Protein AF-A0A0K0XUS0-F1 (afdb_monomer_lite)

Organism: NCBI:txid1579979

Radius of gyration: 21.87 Å; chains: 1; bounding box: 50×80×48 Å

pLDDT: mean 79.92, std 19.92, range [35.25, 98.38]

Structure (mmCIF, N/CA/C/O backbone):
data_AF-A0A0K0XUS0-F1
#
_entry.id   AF-A0A0K0XUS0-F1
#
loop_
_atom_site.group_PDB
_atom_site.id
_atom_site.type_symbol
_atom_site.label_atom_id
_atom_site.label_alt_id
_atom_site.label_comp_id
_atom_site.label_asym_id
_atom_site.label_entity_id
_atom_site.label_seq_id
_atom_site.pdbx_PDB_ins_code
_atom_site.Cartn_x
_atom_site.Cartn_y
_atom_site.Cartn_z
_atom_site.occupancy
_atom_site.B_iso_or_equiv
_atom_site.auth_seq_id
_atom_site.auth_comp_id
_atom_site.auth_asym_id
_atom_site.auth_atom_id
_atom_site.pdbx_PDB_model_num
ATOM 1 N N . MET A 1 1 ? 12.879 -15.204 -17.710 1.00 68.12 1 MET A N 1
ATOM 2 C CA . MET A 1 1 ? 11.623 -14.715 -17.106 1.00 68.12 1 MET A CA 1
ATOM 3 C C . MET A 1 1 ? 11.915 -14.423 -15.647 1.00 68.12 1 MET A C 1
ATOM 5 O O . MET A 1 1 ? 12.607 -15.229 -15.038 1.00 68.12 1 MET A O 1
ATOM 9 N N . THR A 1 2 ? 11.494 -13.272 -15.123 1.00 83.31 2 THR A N 1
ATOM 10 C CA . THR A 1 2 ? 11.662 -12.951 -13.697 1.00 83.31 2 THR A CA 1
ATOM 11 C C . THR A 1 2 ? 10.702 -13.810 -12.884 1.00 83.31 2 THR A C 1
ATOM 13 O O . THR A 1 2 ? 9.515 -13.844 -13.195 1.00 83.31 2 THR A O 1
ATOM 16 N N . GLN A 1 3 ? 11.213 -14.516 -11.880 1.00 87.69 3 GLN A N 1
ATOM 17 C CA . GLN A 1 3 ? 10.386 -15.242 -10.922 1.00 87.69 3 GLN A CA 1
ATOM 18 C C . GLN A 1 3 ? 9.981 -14.274 -9.807 1.00 87.69 3 GLN A C 1
ATOM 20 O O . GLN A 1 3 ? 10.852 -13.646 -9.210 1.00 87.69 3 GLN A O 1
ATOM 25 N N . LEU A 1 4 ? 8.676 -14.124 -9.581 1.00 91.06 4 LEU A N 1
ATOM 26 C CA . LEU A 1 4 ? 8.118 -13.270 -8.532 1.00 91.06 4 LEU A CA 1
ATOM 27 C C . LEU A 1 4 ? 7.750 -14.119 -7.320 1.00 91.06 4 LEU A C 1
ATOM 29 O O . LEU A 1 4 ? 7.314 -15.265 -7.481 1.00 91.06 4 LEU A O 1
ATOM 33 N N . HIS A 1 5 ? 7.918 -13.556 -6.125 1.00 87.75 5 HIS A N 1
ATOM 34 C CA . HIS A 1 5 ? 7.608 -14.242 -4.881 1.00 87.75 5 HIS A CA 1
ATOM 35 C C . HIS A 1 5 ? 6.577 -13.472 -4.040 1.00 87.75 5 HIS A C 1
ATOM 37 O O . HIS A 1 5 ? 6.671 -12.251 -3.911 1.00 87.75 5 HIS A O 1
ATOM 43 N N . PRO A 1 6 ? 5.603 -14.177 -3.429 1.00 88.81 6 PRO A N 1
ATOM 44 C CA . PRO A 1 6 ? 5.259 -15.594 -3.632 1.00 88.81 6 PRO A CA 1
ATOM 45 C C . PRO A 1 6 ? 4.675 -15.854 -5.036 1.00 88.81 6 PRO A C 1
ATOM 47 O O . PRO A 1 6 ? 4.439 -14.914 -5.797 1.00 88.81 6 PRO A O 1
ATOM 50 N N . SER A 1 7 ? 4.467 -17.122 -5.413 1.00 91.12 7 SER A N 1
ATOM 51 C CA . SER A 1 7 ? 3.804 -17.443 -6.685 1.00 91.12 7 SER A CA 1
ATOM 52 C C . SER A 1 7 ? 2.347 -16.986 -6.669 1.00 91.12 7 SER A C 1
ATOM 54 O O . SER A 1 7 ? 1.715 -16.959 -5.615 1.00 91.12 7 SER A O 1
ATOM 56 N N . LEU A 1 8 ? 1.799 -16.683 -7.848 1.00 88.50 8 LEU A N 1
ATOM 57 C CA . LEU A 1 8 ? 0.416 -16.226 -7.972 1.00 88.50 8 LEU A CA 1
ATOM 58 C C . LEU A 1 8 ? -0.588 -17.205 -7.345 1.00 88.50 8 LEU A C 1
ATOM 60 O O . LEU A 1 8 ? -1.455 -16.768 -6.605 1.00 88.50 8 LEU A O 1
ATOM 64 N N . SER A 1 9 ? -0.403 -18.513 -7.543 1.00 87.00 9 SER A N 1
ATOM 65 C CA . SER A 1 9 ? -1.265 -19.551 -6.959 1.00 87.00 9 SER A CA 1
ATOM 66 C C . SER A 1 9 ? -1.346 -19.480 -5.429 1.00 87.00 9 SER A C 1
ATOM 68 O O . SER A 1 9 ? -2.413 -19.626 -4.854 1.00 87.00 9 SER A O 1
ATOM 70 N N . VAL A 1 10 ? -0.225 -19.189 -4.757 1.00 86.75 10 VAL A N 1
ATOM 71 C CA . VAL A 1 10 ? -0.193 -19.042 -3.292 1.00 86.75 10 VAL A CA 1
ATOM 72 C C . VAL A 1 10 ? -0.979 -17.803 -2.857 1.00 86.75 10 VAL A C 1
ATOM 74 O O . VAL A 1 10 ? -1.605 -17.807 -1.801 1.00 86.75 10 VAL A O 1
ATOM 77 N N . ILE A 1 11 ? -0.955 -16.739 -3.666 1.00 85.31 11 ILE A N 1
ATOM 78 C CA . ILE A 1 11 ? -1.730 -15.519 -3.411 1.00 85.31 11 ILE A CA 1
ATOM 79 C C . ILE A 1 11 ? -3.226 -15.774 -3.646 1.00 85.31 11 ILE A C 1
ATOM 81 O O . ILE A 1 11 ? -4.045 -15.336 -2.843 1.00 85.31 11 ILE A O 1
ATOM 85 N N . GLU A 1 12 ? -3.580 -16.492 -4.714 1.00 85.94 12 GLU A N 1
ATOM 86 C CA . GLU A 1 12 ? -4.958 -16.897 -5.026 1.00 85.94 12 GLU A CA 1
ATOM 87 C C . GLU A 1 12 ? -5.569 -17.702 -3.876 1.00 85.94 12 GLU A C 1
ATOM 89 O O . GLU A 1 12 ? -6.613 -17.315 -3.349 1.00 85.94 12 GLU A O 1
ATOM 94 N N . ASP A 1 13 ? -4.869 -18.741 -3.412 1.00 83.75 13 ASP A N 1
ATOM 95 C CA . ASP A 1 13 ? -5.299 -19.577 -2.286 1.00 83.75 13 ASP A CA 1
ATOM 96 C C . ASP A 1 13 ? -5.524 -18.751 -1.010 1.00 83.75 13 ASP A C 1
ATOM 98 O O . ASP A 1 13 ? -6.479 -18.972 -0.263 1.00 83.75 13 ASP A O 1
ATOM 102 N N . ALA A 1 14 ? -4.661 -17.762 -0.764 1.00 80.75 14 ALA A N 1
ATOM 103 C CA . ALA A 1 14 ? -4.763 -16.889 0.397 1.00 80.75 14 ALA A CA 1
ATOM 104 C C . ALA A 1 14 ? -5.971 -15.934 0.345 1.00 80.75 14 ALA A C 1
ATOM 106 O O . ALA A 1 14 ? -6.501 -15.554 1.395 1.00 80.75 14 ALA A O 1
ATOM 107 N N . TYR A 1 15 ? -6.405 -15.540 -0.856 1.00 82.69 15 TYR A N 1
ATOM 108 C CA . TYR A 1 15 ? -7.543 -14.642 -1.070 1.00 82.69 15 TYR A CA 1
ATOM 109 C C . TYR A 1 15 ? -8.865 -15.365 -1.345 1.00 82.69 15 TYR A C 1
ATOM 111 O O . TYR A 1 15 ? -9.909 -14.716 -1.304 1.00 82.69 15 TYR A O 1
ATOM 119 N N . ALA A 1 16 ? -8.860 -16.685 -1.546 1.00 80.69 16 ALA A N 1
ATOM 120 C CA . ALA A 1 16 ? -10.058 -17.473 -1.848 1.00 80.69 16 ALA A CA 1
ATOM 121 C C . ALA A 1 16 ? -11.220 -17.215 -0.867 1.00 80.69 16 ALA A C 1
ATOM 123 O O . ALA A 1 16 ? -12.355 -17.000 -1.289 1.00 80.69 16 ALA A O 1
ATOM 124 N N . ASN A 1 17 ? -10.924 -17.125 0.436 1.00 72.12 17 ASN A N 1
ATOM 125 C CA . ASN A 1 17 ? -11.933 -16.867 1.472 1.00 72.12 17 ASN A CA 1
ATOM 126 C C . ASN A 1 17 ? -12.595 -15.484 1.351 1.00 72.12 17 ASN A C 1
ATOM 128 O O . ASN A 1 17 ? -13.750 -15.329 1.736 1.00 72.12 17 ASN A O 1
ATOM 132 N N . TRP A 1 18 ? -11.882 -14.486 0.825 1.00 71.06 18 TRP A N 1
ATOM 133 C CA . TRP A 1 18 ? -12.450 -13.163 0.565 1.00 71.06 18 TRP A CA 1
ATOM 134 C C . TRP A 1 18 ? -13.270 -13.135 -0.715 1.00 71.06 18 TRP A C 1
ATOM 136 O O . TRP A 1 18 ? -14.314 -12.498 -0.754 1.00 71.06 18 TRP A O 1
ATOM 146 N N . LEU A 1 19 ? -12.808 -13.831 -1.753 1.00 74.50 19 LEU A N 1
ATOM 147 C CA . LEU A 1 19 ? -13.447 -13.841 -3.069 1.00 74.50 19 LEU A CA 1
ATOM 148 C C . LEU A 1 19 ? -14.664 -14.777 -3.142 1.00 74.50 19 LEU A C 1
ATOM 150 O O . LEU A 1 19 ? -15.334 -14.825 -4.170 1.00 74.50 19 LEU A O 1
ATOM 154 N N . GLY A 1 20 ? -14.979 -15.490 -2.055 1.00 61.81 20 GLY A N 1
ATOM 155 C CA . GLY A 1 20 ? -16.164 -16.339 -1.961 1.00 61.81 20 GLY A CA 1
ATOM 156 C C . GLY A 1 20 ? -16.099 -17.592 -2.834 1.00 61.81 20 GLY A C 1
ATOM 157 O O . GLY A 1 20 ? -17.132 -18.229 -3.040 1.00 61.81 20 GLY A O 1
ATOM 158 N N . GLU A 1 21 ? -14.915 -17.960 -3.329 1.00 52.22 21 GLU A N 1
ATOM 159 C CA . GLU A 1 21 ? -14.733 -19.243 -3.997 1.00 52.22 21 GLU A CA 1
ATOM 160 C C . GLU A 1 21 ? -14.921 -20.341 -2.944 1.00 52.22 21 GLU A C 1
ATOM 162 O O . GLU A 1 21 ? -14.200 -20.362 -1.935 1.00 52.22 21 GLU A O 1
ATOM 167 N N . PRO A 1 22 ? -15.913 -21.235 -3.108 1.00 40.62 22 PRO A N 1
ATOM 168 C CA . PRO A 1 22 ? -16.064 -22.348 -2.201 1.00 40.62 22 PRO A CA 1
ATOM 169 C C . PRO A 1 22 ? -14.779 -23.154 -2.299 1.00 40.62 22 PRO A C 1
ATOM 171 O O . PRO A 1 22 ? -14.434 -23.661 -3.363 1.00 40.62 22 PRO A O 1
ATOM 174 N N . ARG A 1 23 ? -14.066 -23.267 -1.176 1.00 44.12 23 ARG A N 1
ATOM 175 C CA . ARG A 1 23 ? -13.032 -24.281 -0.995 1.00 44.12 23 ARG A CA 1
ATOM 176 C C . ARG A 1 23 ? -13.698 -25.591 -1.406 1.00 44.12 23 ARG A C 1
ATOM 178 O O . ARG A 1 23 ? -14.535 -26.098 -0.656 1.00 44.12 23 ARG A O 1
ATOM 185 N N . GLU A 1 24 ? -13.413 -26.093 -2.609 1.00 38.44 24 GLU A N 1
ATOM 186 C CA . GLU A 1 24 ? -13.726 -27.471 -2.947 1.00 38.44 24 GLU A CA 1
ATOM 187 C C . GLU A 1 24 ? -12.993 -28.259 -1.875 1.00 38.44 24 GLU A C 1
ATOM 189 O O . GLU A 1 24 ? -11.764 -28.346 -1.863 1.00 38.44 24 GLU A O 1
ATOM 194 N N . GLN A 1 25 ? -13.747 -28.705 -0.872 1.00 39.75 25 GLN A N 1
ATOM 195 C CA . GLN A 1 25 ? -13.256 -29.648 0.099 1.00 39.75 25 GLN A CA 1
ATOM 196 C C . GLN A 1 25 ? -12.853 -30.841 -0.749 1.00 39.75 25 GLN A C 1
ATOM 198 O O . GLN A 1 25 ? -13.707 -31.599 -1.207 1.00 39.75 25 GLN A O 1
ATOM 203 N N . ALA A 1 26 ? -11.553 -30.953 -1.022 1.00 37.66 26 ALA A N 1
ATOM 204 C CA . ALA A 1 26 ? -10.949 -32.194 -1.432 1.00 37.66 26 ALA A CA 1
ATOM 205 C C . ALA A 1 26 ? -11.313 -33.171 -0.319 1.00 37.66 26 ALA A C 1
ATOM 207 O O . ALA A 1 26 ? -10.745 -33.164 0.771 1.00 37.66 26 ALA A O 1
ATOM 208 N N . MET A 1 27 ? -12.398 -33.890 -0.578 1.00 38.94 27 MET A N 1
ATOM 209 C CA . MET A 1 27 ? -12.978 -34.904 0.264 1.00 38.94 27 MET A CA 1
ATOM 210 C C . MET A 1 27 ? -11.958 -36.038 0.261 1.00 38.94 27 MET A C 1
ATOM 212 O O . MET A 1 27 ? -12.011 -36.937 -0.576 1.00 38.94 27 MET A O 1
ATOM 216 N N . GLU A 1 28 ? -10.948 -35.932 1.123 1.00 37.94 28 GLU A N 1
ATOM 217 C CA . GLU A 1 28 ? -10.058 -37.049 1.383 1.00 37.94 28 GLU A CA 1
ATOM 218 C C . GLU A 1 28 ? -10.892 -38.161 2.028 1.00 37.94 28 GLU A C 1
ATOM 220 O O . GLU A 1 28 ? -11.695 -37.898 2.930 1.00 37.94 28 GLU A O 1
ATOM 225 N N . PRO A 1 29 ? -10.774 -39.403 1.537 1.00 43.75 29 PRO A N 1
ATOM 226 C CA . PRO A 1 29 ? -11.593 -40.492 2.020 1.00 43.75 29 PRO A CA 1
ATOM 227 C C . PRO A 1 29 ? -11.197 -40.820 3.458 1.00 43.75 29 PRO A C 1
ATOM 229 O O . PRO A 1 29 ? -10.053 -41.183 3.738 1.00 43.75 29 PRO A O 1
ATOM 232 N N . GLU A 1 30 ? -12.179 -40.758 4.358 1.00 41.09 30 GLU A N 1
ATOM 233 C CA . GLU A 1 30 ? -12.101 -41.433 5.644 1.00 41.09 30 GLU A CA 1
ATOM 234 C C . GLU A 1 30 ? -11.698 -42.895 5.414 1.00 41.09 30 GLU A C 1
ATOM 236 O O . GLU A 1 30 ? -12.301 -43.634 4.630 1.00 41.09 30 GLU A O 1
ATOM 241 N N . SER A 1 31 ? -10.657 -43.331 6.112 1.00 39.81 31 SER A N 1
ATOM 242 C CA . SER A 1 31 ? -10.360 -44.744 6.292 1.00 39.81 31 SER A CA 1
ATOM 243 C C . SER A 1 31 ? -9.950 -45.006 7.739 1.00 39.81 31 SER A C 1
ATOM 245 O O . SER A 1 31 ? -9.454 -44.109 8.421 1.00 39.81 31 SER A O 1
ATOM 247 N N . PRO A 1 32 ? -10.274 -46.202 8.253 1.00 44.00 32 PRO A N 1
ATOM 248 C CA . PRO A 1 32 ? -10.860 -46.335 9.576 1.00 44.00 32 PRO A CA 1
ATOM 249 C C . PRO A 1 32 ? -9.839 -46.594 10.685 1.00 44.00 32 PRO A C 1
ATOM 251 O O . PRO A 1 32 ? -8.697 -46.987 10.462 1.00 44.00 32 PRO A O 1
ATOM 254 N N . SER A 1 33 ? -10.337 -46.403 11.906 1.00 41.47 33 SER A N 1
ATOM 255 C CA . SER A 1 33 ? -9.713 -46.663 13.198 1.00 41.47 33 SER A CA 1
ATOM 256 C C . SER A 1 33 ? -8.812 -47.898 13.293 1.00 41.47 33 SER A C 1
ATOM 258 O O . SER A 1 33 ? -9.206 -49.006 12.938 1.00 41.47 33 SER A O 1
ATOM 260 N N . GLY A 1 34 ? -7.718 -47.715 14.039 1.00 35.25 34 GLY A N 1
ATOM 261 C CA . GLY A 1 34 ? -7.296 -48.678 15.054 1.00 35.25 34 GLY A CA 1
ATOM 262 C C . GLY A 1 34 ? -5.813 -49.021 15.031 1.00 35.25 34 GLY A C 1
ATOM 263 O O . GLY A 1 34 ? -5.391 -49.841 14.226 1.00 35.25 34 GLY A O 1
ATOM 264 N N . SER A 1 35 ? -5.048 -48.476 15.983 1.00 41.09 35 SER A N 1
ATOM 265 C CA . SER A 1 35 ? -4.137 -49.257 16.840 1.00 41.09 35 SER A CA 1
ATOM 266 C C . SER A 1 35 ? -3.475 -48.365 17.887 1.00 41.09 35 SER A C 1
ATOM 268 O O . SER A 1 35 ? -2.720 -47.445 17.586 1.00 41.09 35 SER A O 1
ATOM 270 N N . THR A 1 36 ? -3.773 -48.680 19.140 1.00 44.72 36 THR A N 1
ATOM 271 C CA . THR A 1 36 ? -3.055 -48.285 20.345 1.00 44.72 36 THR A CA 1
ATOM 272 C C . THR A 1 36 ? -1.609 -48.774 20.242 1.00 44.72 36 THR A C 1
ATOM 274 O O . THR A 1 36 ? -1.374 -49.979 20.283 1.00 44.72 36 THR A O 1
ATOM 277 N N . HIS A 1 37 ? -0.641 -47.862 20.146 1.00 40.50 37 HIS A N 1
ATOM 278 C CA . HIS A 1 37 ? 0.760 -48.177 20.412 1.00 40.50 37 HIS A CA 1
ATOM 279 C C . HIS A 1 37 ? 1.295 -47.304 21.543 1.00 40.50 37 HIS A C 1
ATOM 281 O O . HIS A 1 37 ? 1.120 -46.088 21.579 1.00 40.50 37 HIS A O 1
ATOM 287 N N . SER A 1 38 ? 1.868 -48.021 22.502 1.00 40.62 38 SER A N 1
ATOM 288 C CA . SER A 1 38 ? 2.454 -47.602 23.761 1.00 40.62 38 SER A CA 1
ATOM 289 C C . SER A 1 38 ? 3.363 -46.382 23.663 1.00 40.62 38 SER A C 1
ATOM 291 O O . SER A 1 38 ? 4.092 -46.203 22.694 1.00 40.62 38 SER A O 1
ATOM 293 N N . ALA A 1 39 ? 3.360 -45.608 24.748 1.00 47.06 39 ALA A N 1
ATOM 294 C CA . ALA A 1 39 ? 4.336 -44.575 25.043 1.00 47.06 39 ALA A CA 1
ATOM 295 C C . ALA A 1 39 ? 5.767 -45.137 24.967 1.00 47.06 39 ALA A C 1
ATOM 297 O O . ALA A 1 39 ? 6.236 -45.809 25.887 1.00 47.06 39 ALA A O 1
ATOM 298 N N . GLU A 1 40 ? 6.443 -44.845 23.861 1.00 38.00 40 GLU A N 1
ATOM 299 C CA . GLU A 1 40 ? 7.883 -44.993 23.699 1.00 38.00 40 GLU A CA 1
ATOM 300 C C . GLU A 1 40 ? 8.527 -43.611 23.862 1.00 38.00 40 GLU A C 1
ATOM 302 O O . GLU A 1 40 ? 8.021 -42.597 23.380 1.00 38.00 40 GLU A O 1
ATOM 307 N N . ALA A 1 41 ? 9.603 -43.571 24.644 1.00 44.56 41 ALA A N 1
ATOM 308 C CA . ALA A 1 41 ? 10.286 -42.362 25.083 1.00 44.56 41 ALA A CA 1
ATOM 309 C C . ALA A 1 41 ? 10.741 -41.468 23.907 1.00 44.56 41 ALA A C 1
ATOM 311 O O . ALA A 1 41 ? 11.117 -41.993 22.855 1.00 44.56 41 ALA A O 1
ATOM 312 N N . PRO A 1 42 ? 10.778 -40.129 24.077 1.00 44.38 42 PRO A N 1
ATOM 313 C CA . PRO A 1 42 ? 11.219 -39.219 23.027 1.00 44.38 42 PRO A CA 1
ATOM 314 C C . PRO A 1 42 ? 12.687 -39.489 22.679 1.00 44.38 42 PRO A C 1
ATOM 316 O O . PRO A 1 42 ? 13.612 -39.164 23.426 1.00 44.38 42 PRO A O 1
ATOM 319 N N . SER A 1 43 ? 12.885 -40.130 21.529 1.00 43.44 43 SER A N 1
ATOM 320 C CA . SER A 1 43 ? 14.192 -40.422 20.958 1.00 43.44 43 SER A CA 1
ATOM 321 C C . SER A 1 43 ? 14.767 -39.160 20.314 1.00 43.44 43 SER A C 1
ATOM 323 O O . SER A 1 43 ? 14.283 -38.703 19.288 1.00 43.44 43 SER A O 1
ATOM 325 N N . ALA A 1 44 ? 15.785 -38.603 20.969 1.00 45.09 44 ALA A N 1
ATOM 326 C CA . ALA A 1 44 ? 16.950 -37.860 20.471 1.00 45.09 44 ALA A CA 1
ATOM 327 C C . ALA A 1 44 ? 17.024 -37.425 18.979 1.00 45.09 44 ALA A C 1
ATOM 329 O O . ALA A 1 44 ? 18.021 -37.695 18.309 1.00 45.09 44 ALA A O 1
ATOM 330 N N . LEU A 1 45 ? 16.039 -36.674 18.479 1.00 45.84 45 LEU A N 1
ATOM 331 C CA . LEU A 1 45 ? 16.094 -35.955 17.193 1.00 45.84 45 LEU A CA 1
ATOM 332 C C . LEU A 1 45 ? 15.714 -34.472 17.332 1.00 45.84 45 LEU A C 1
ATOM 334 O O . LEU A 1 45 ? 15.203 -33.866 16.399 1.00 45.84 45 LEU A O 1
ATOM 338 N N . ASP A 1 46 ? 16.002 -33.870 18.485 1.00 45.03 46 ASP A N 1
ATOM 339 C CA . ASP A 1 46 ? 15.715 -32.457 18.750 1.00 45.03 46 ASP A CA 1
ATOM 340 C C . ASP A 1 46 ? 17.018 -31.650 18.864 1.00 45.03 46 ASP A C 1
ATOM 342 O O . ASP A 1 46 ? 17.326 -31.017 19.872 1.00 45.03 46 ASP A O 1
ATOM 346 N N . GLN A 1 47 ? 17.849 -31.699 17.818 1.00 47.91 47 GLN A N 1
ATOM 347 C CA . GLN A 1 47 ? 18.824 -30.630 17.600 1.00 47.91 47 GLN A CA 1
ATOM 348 C C . GLN A 1 47 ? 18.096 -29.485 16.903 1.00 47.91 47 GLN A C 1
ATOM 350 O O . GLN A 1 47 ? 18.220 -29.291 15.695 1.00 47.91 47 GLN A O 1
ATOM 355 N N . ALA A 1 48 ? 17.308 -28.743 17.680 1.00 54.84 48 ALA A N 1
ATOM 356 C CA . ALA A 1 48 ? 16.708 -27.495 17.248 1.00 54.84 48 ALA A CA 1
ATOM 357 C C . ALA A 1 48 ? 17.831 -26.531 16.833 1.00 54.84 48 ALA A C 1
ATOM 359 O O . ALA A 1 48 ? 18.477 -25.892 17.666 1.00 54.84 48 ALA A O 1
ATOM 360 N N . HIS A 1 49 ? 18.112 -26.447 15.533 1.00 70.25 49 HIS A N 1
ATOM 361 C CA . HIS A 1 49 ? 18.898 -25.353 14.986 1.00 70.25 49 HIS A CA 1
ATOM 362 C C . HIS A 1 49 ? 18.122 -24.068 15.267 1.00 70.25 49 HIS A C 1
ATOM 364 O O . HIS A 1 49 ? 17.075 -23.823 14.670 1.00 70.25 49 HIS A O 1
ATOM 370 N N . ALA A 1 50 ? 18.609 -23.277 16.226 1.00 77.25 50 ALA A N 1
ATOM 371 C CA . ALA A 1 50 ? 18.042 -21.969 16.506 1.00 77.25 50 ALA A CA 1
ATOM 372 C C . ALA A 1 50 ? 17.982 -21.165 15.193 1.00 77.25 50 ALA A C 1
ATOM 374 O O . ALA A 1 50 ? 18.951 -21.195 14.423 1.00 77.25 50 ALA A O 1
ATOM 375 N N . PRO A 1 51 ? 16.864 -20.471 14.906 1.00 80.06 51 PRO A N 1
ATOM 376 C CA . PRO A 1 51 ? 16.750 -19.690 13.686 1.00 80.06 51 PRO A CA 1
ATOM 377 C C . PRO A 1 51 ? 17.880 -18.652 13.628 1.00 80.06 51 PRO A C 1
ATOM 379 O O . PRO A 1 51 ? 18.298 -18.145 14.676 1.00 80.06 51 PRO A O 1
ATOM 382 N N . PRO A 1 52 ? 18.373 -18.302 12.425 1.00 90.00 52 PRO A N 1
ATOM 383 C CA . PRO A 1 52 ? 19.323 -17.209 12.270 1.00 90.00 52 PRO A CA 1
ATOM 384 C C . PRO A 1 52 ? 18.842 -15.949 13.002 1.00 90.00 52 PRO A C 1
ATOM 386 O O . PRO A 1 52 ? 17.647 -15.648 12.997 1.00 90.00 52 PRO A O 1
ATOM 389 N N . SER A 1 53 ? 19.759 -15.193 13.610 1.00 82.50 53 SER A N 1
ATOM 390 C CA . SER A 1 53 ? 19.413 -14.031 14.448 1.00 82.50 53 SER A CA 1
ATOM 391 C C . SER A 1 53 ? 18.528 -13.014 13.726 1.00 82.50 53 SER A C 1
ATOM 393 O O . SER A 1 53 ? 17.559 -12.534 14.304 1.00 82.50 53 SER A O 1
ATOM 395 N N . TRP A 1 54 ? 18.787 -12.764 12.440 1.00 82.00 54 TRP A N 1
ATOM 396 C CA . TRP A 1 54 ? 17.972 -11.865 11.620 1.00 82.00 54 TRP A CA 1
ATOM 397 C C . TRP A 1 54 ? 16.511 -12.328 11.503 1.00 82.00 54 TRP A C 1
ATOM 399 O O . TRP A 1 54 ? 15.606 -11.494 11.519 1.00 82.00 54 TRP A O 1
ATOM 409 N N . LEU A 1 55 ? 16.270 -13.643 11.423 1.00 80.31 55 LEU A N 1
ATOM 410 C CA . LEU A 1 55 ? 14.930 -14.225 11.346 1.00 80.31 55 LEU A CA 1
ATOM 411 C C . LEU A 1 55 ? 14.250 -14.164 12.713 1.00 80.31 55 LEU A C 1
ATOM 413 O O . LEU A 1 55 ? 13.090 -13.778 12.802 1.00 80.31 55 LEU A O 1
ATOM 417 N N . ALA A 1 56 ? 14.981 -14.474 13.786 1.00 82.81 56 ALA A N 1
ATOM 418 C CA . ALA A 1 56 ? 14.474 -14.331 15.147 1.00 82.81 56 ALA A CA 1
ATOM 419 C C . ALA A 1 56 ? 14.084 -12.875 15.463 1.00 82.81 56 ALA A C 1
ATOM 421 O O . ALA A 1 56 ? 13.044 -12.635 16.073 1.00 82.81 56 ALA A O 1
ATOM 422 N N . ASP A 1 57 ? 14.881 -11.901 15.020 1.00 76.44 57 ASP A N 1
ATOM 423 C CA . ASP A 1 57 ? 14.594 -10.477 15.191 1.00 76.44 57 ASP A CA 1
ATOM 424 C C . ASP A 1 57 ? 13.437 -10.008 14.298 1.00 76.44 57 ASP A C 1
ATOM 426 O O . ASP A 1 57 ? 12.636 -9.182 14.734 1.00 76.44 57 ASP A O 1
ATOM 430 N N . ALA A 1 58 ? 13.303 -10.535 13.076 1.00 74.94 58 ALA A N 1
ATOM 431 C CA . ALA A 1 58 ? 12.146 -10.272 12.216 1.00 74.94 58 ALA A CA 1
ATOM 432 C 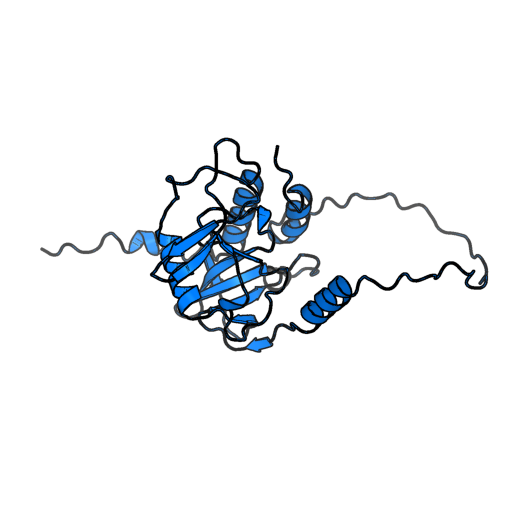C . ALA A 1 58 ? 10.847 -10.820 12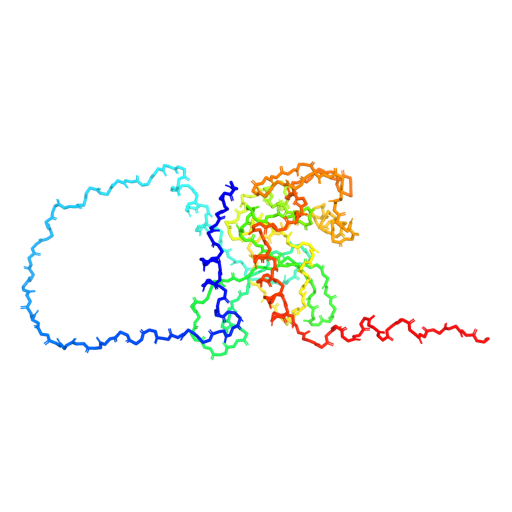.830 1.00 74.94 58 ALA A C 1
ATOM 434 O O . ALA A 1 58 ? 9.859 -10.095 12.925 1.00 74.94 58 ALA A O 1
ATOM 435 N N . ILE A 1 59 ? 10.871 -12.060 13.331 1.00 78.94 59 ILE A N 1
ATOM 436 C CA . ILE A 1 59 ? 9.743 -12.669 14.049 1.00 78.94 59 ILE A CA 1
ATOM 437 C C . ILE A 1 59 ? 9.412 -11.851 15.299 1.00 78.94 59 ILE A C 1
ATOM 439 O O . ILE A 1 59 ? 8.250 -11.537 15.532 1.00 78.94 59 ILE A O 1
ATOM 443 N N . ARG A 1 60 ? 10.415 -11.463 16.098 1.00 80.06 60 ARG A N 1
ATOM 444 C CA . ARG A 1 60 ? 10.193 -10.678 17.321 1.00 80.06 60 ARG A CA 1
ATOM 445 C C . ARG A 1 60 ? 9.539 -9.334 17.013 1.00 80.06 60 ARG A C 1
ATOM 447 O O . ARG A 1 60 ? 8.588 -8.972 17.698 1.00 80.06 60 ARG A O 1
ATOM 454 N N . ARG A 1 61 ? 10.026 -8.618 15.993 1.00 72.12 61 ARG A N 1
ATOM 455 C CA . ARG A 1 61 ? 9.431 -7.352 15.540 1.00 72.12 61 ARG A CA 1
ATOM 456 C C . ARG A 1 61 ? 7.992 -7.556 15.079 1.00 72.12 61 ARG A C 1
ATOM 458 O O . ARG A 1 61 ? 7.115 -6.832 15.526 1.00 72.12 61 ARG A O 1
ATOM 465 N N . HIS A 1 62 ? 7.735 -8.602 14.297 1.00 72.69 62 HIS A N 1
ATOM 466 C CA . HIS A 1 62 ? 6.388 -8.933 13.847 1.00 72.69 62 HIS A CA 1
ATOM 467 C C . HIS A 1 62 ? 5.425 -9.225 15.008 1.00 72.69 62 HIS A C 1
ATOM 469 O O . HIS A 1 62 ? 4.330 -8.678 15.051 1.00 72.69 62 HIS A O 1
ATOM 475 N N . VAL A 1 63 ? 5.846 -10.034 15.982 1.00 73.81 63 VAL A N 1
ATOM 476 C CA . VAL A 1 63 ? 5.038 -10.364 17.170 1.00 73.81 63 VAL A CA 1
ATOM 477 C C . VAL A 1 63 ? 4.824 -9.143 18.076 1.00 73.81 63 VAL A C 1
ATOM 479 O O . VAL A 1 63 ? 3.819 -9.066 18.788 1.00 73.81 63 VAL A O 1
ATOM 482 N N . ALA A 1 64 ? 5.766 -8.197 18.074 1.00 73.31 64 ALA A N 1
ATOM 483 C CA . ALA A 1 64 ? 5.653 -6.954 18.826 1.00 73.31 64 ALA A CA 1
ATOM 484 C C . ALA A 1 64 ? 4.648 -5.978 18.197 1.00 73.31 64 ALA A C 1
ATOM 486 O O . ALA A 1 64 ? 3.983 -5.260 18.943 1.00 73.31 64 ALA A O 1
ATOM 487 N N . THR A 1 65 ? 4.490 -5.975 16.867 1.00 76.38 65 THR A N 1
ATOM 488 C CA . THR A 1 65 ? 3.463 -5.168 16.200 1.00 76.38 65 THR A CA 1
ATOM 489 C C . THR A 1 65 ? 2.087 -5.781 16.428 1.00 76.38 65 THR A C 1
ATOM 491 O O . THR A 1 65 ? 1.606 -6.624 15.672 1.00 76.38 65 THR A O 1
ATOM 494 N N . ARG A 1 66 ? 1.444 -5.357 17.513 1.00 80.94 66 ARG A N 1
ATOM 495 C CA . ARG A 1 66 ? 0.060 -5.713 17.810 1.00 80.94 66 ARG A CA 1
ATOM 496 C C . ARG A 1 66 ? -0.861 -4.641 17.244 1.00 80.94 66 ARG A C 1
ATOM 498 O O . ARG A 1 66 ? -0.629 -3.470 17.539 1.00 80.94 66 ARG A O 1
ATOM 505 N N . PRO A 1 67 ? -1.904 -5.020 16.488 1.00 88.44 67 PRO A N 1
ATOM 506 C CA . PRO A 1 67 ? -2.930 -4.070 16.108 1.00 88.44 67 PRO A CA 1
ATO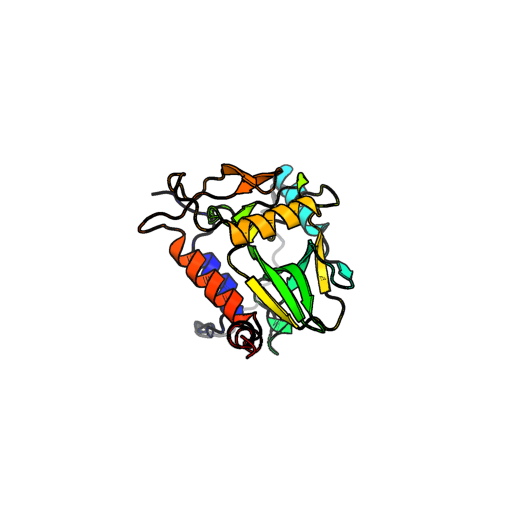M 507 C C . PRO A 1 67 ? -3.527 -3.416 17.358 1.00 88.44 67 PRO A C 1
ATOM 509 O O . PRO A 1 67 ? -3.888 -4.101 18.318 1.00 88.44 67 PRO A O 1
ATOM 512 N N . GLU A 1 68 ? -3.632 -2.095 17.340 1.00 90.31 68 GLU A N 1
ATOM 513 C CA . GLU A 1 68 ? -4.253 -1.311 18.400 1.00 90.31 68 GLU A CA 1
ATOM 514 C C . GLU A 1 68 ? -5.654 -0.894 17.953 1.00 90.31 68 GLU A C 1
ATOM 516 O O . GLU A 1 68 ? -5.816 -0.219 16.936 1.00 90.31 68 GLU A O 1
ATOM 521 N N . ALA A 1 69 ? -6.680 -1.287 18.708 1.00 93.62 69 ALA A N 1
ATOM 522 C CA . ALA A 1 69 ? -8.043 -0.844 18.445 1.00 93.62 69 ALA A CA 1
ATOM 523 C C . ALA A 1 69 ? -8.191 0.640 18.809 1.00 93.62 69 ALA A C 1
ATOM 525 O O . ALA A 1 69 ? -8.086 1.010 19.980 1.00 93.62 69 ALA A O 1
ATOM 526 N N . ARG A 1 70 ? -8.457 1.492 17.816 1.00 94.25 70 ARG A N 1
ATOM 527 C CA . ARG A 1 70 ? -8.618 2.939 18.018 1.00 94.25 70 ARG A CA 1
ATOM 528 C C . ARG A 1 70 ? -9.597 3.564 17.039 1.00 94.25 70 ARG A C 1
ATOM 530 O O . ARG A 1 70 ? -9.965 2.952 16.040 1.00 94.25 70 ARG A O 1
ATOM 537 N N . THR A 1 71 ? -10.021 4.792 17.327 1.00 95.19 71 THR A N 1
ATOM 538 C CA . THR A 1 71 ? -10.815 5.588 16.384 1.00 95.19 71 THR A CA 1
ATOM 539 C C . THR A 1 71 ? -10.010 5.799 15.096 1.00 95.19 71 THR A C 1
ATOM 541 O O . THR A 1 71 ? -8.866 6.257 15.194 1.00 95.19 71 THR A O 1
ATOM 544 N N . PRO A 1 72 ? -10.574 5.477 13.917 1.00 95.81 72 PRO A N 1
ATOM 545 C CA . PRO A 1 72 ? -9.870 5.609 12.648 1.00 95.81 72 PRO A CA 1
ATOM 546 C C . PRO A 1 72 ? -9.482 7.064 12.376 1.00 95.81 72 PRO A C 1
ATOM 548 O O . PRO A 1 72 ? -10.248 7.992 12.646 1.00 95.81 72 PRO A O 1
ATOM 551 N N . ALA A 1 73 ? -8.295 7.258 11.809 1.00 96.94 73 ALA A N 1
ATOM 552 C CA . ALA A 1 73 ? -7.835 8.541 11.304 1.00 96.94 73 ALA A CA 1
ATOM 553 C C . ALA A 1 73 ? -7.188 8.393 9.920 1.00 96.94 73 ALA A C 1
ATOM 555 O O . ALA A 1 73 ? -6.690 7.329 9.553 1.00 96.94 73 ALA A O 1
ATOM 556 N N . CYS A 1 74 ? -7.133 9.499 9.174 1.00 97.75 74 CYS A N 1
ATOM 557 C CA . CYS A 1 74 ? -6.362 9.579 7.935 1.00 97.75 74 CYS A CA 1
ATOM 558 C C . CYS A 1 74 ? -4.911 9.135 8.180 1.00 97.75 74 CYS A C 1
ATOM 560 O O . CYS A 1 74 ? -4.262 9.585 9.128 1.00 97.75 74 CYS A O 1
ATOM 562 N N . GLY A 1 75 ? -4.402 8.279 7.299 1.00 97.94 75 GLY A N 1
ATOM 563 C CA . GLY A 1 75 ? -3.067 7.700 7.377 1.00 97.94 75 GLY A CA 1
ATOM 564 C C . GLY A 1 75 ? -2.970 6.417 8.203 1.00 97.94 75 GLY A C 1
ATOM 565 O O . GLY A 1 75 ? -1.890 5.829 8.249 1.00 97.94 75 GLY A O 1
ATOM 566 N N . ASP A 1 76 ? -4.048 5.962 8.849 1.00 97.81 76 ASP A N 1
ATOM 567 C CA . ASP A 1 76 ? -4.059 4.666 9.531 1.00 97.81 76 ASP A CA 1
ATOM 568 C C . ASP A 1 76 ? -4.026 3.513 8.532 1.00 97.81 76 ASP A C 1
ATOM 570 O O . ASP A 1 76 ? -4.816 3.476 7.593 1.00 97.81 76 ASP A O 1
ATOM 574 N N . ILE A 1 77 ? -3.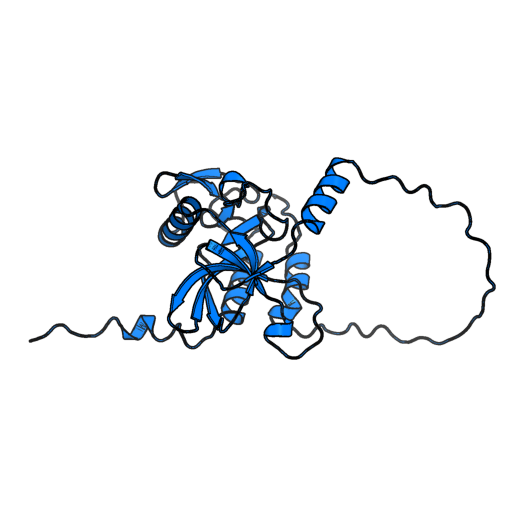141 2.546 8.770 1.00 97.38 77 ILE A N 1
ATOM 575 C CA . ILE A 1 77 ? -3.182 1.239 8.117 1.00 97.38 77 ILE A CA 1
ATOM 576 C C . ILE A 1 77 ? -3.988 0.315 9.028 1.00 97.38 77 ILE A C 1
ATOM 578 O O . ILE A 1 77 ? -3.483 -0.178 10.042 1.00 97.38 77 ILE A O 1
ATOM 582 N N . ALA A 1 78 ? -5.261 0.146 8.687 1.00 95.38 78 ALA A N 1
ATOM 583 C CA . ALA A 1 78 ? -6.226 -0.645 9.436 1.00 95.38 78 ALA A CA 1
ATOM 584 C C . ALA A 1 78 ? -6.302 -2.081 8.909 1.00 95.38 78 ALA A C 1
ATOM 586 O O . ALA A 1 78 ? -6.122 -2.321 7.715 1.00 95.38 78 ALA A O 1
ATOM 587 N N . LEU A 1 79 ? -6.570 -3.017 9.815 1.00 92.69 79 LEU A N 1
ATOM 588 C CA . LEU A 1 79 ? -6.690 -4.443 9.552 1.00 92.69 79 LEU A CA 1
ATOM 589 C C . LEU A 1 79 ? -8.163 -4.866 9.511 1.00 92.69 79 LEU A C 1
ATOM 591 O O . LEU A 1 79 ? -8.947 -4.468 10.365 1.00 92.69 79 LEU A O 1
ATOM 595 N N . PHE A 1 80 ? -8.520 -5.693 8.532 1.00 88.31 80 PHE A N 1
ATOM 596 C CA . PHE A 1 80 ? -9.868 -6.224 8.332 1.00 88.31 80 PHE A CA 1
ATOM 597 C C . PHE A 1 80 ? -9.804 -7.739 8.175 1.00 88.31 80 PHE A C 1
ATOM 599 O O . PHE A 1 80 ? -8.956 -8.252 7.441 1.00 88.31 80 PHE A O 1
ATOM 606 N N . ASN A 1 81 ? -10.698 -8.460 8.851 1.00 81.38 81 ASN A N 1
ATOM 607 C CA . ASN A 1 81 ? -10.775 -9.919 8.773 1.00 81.38 81 ASN A CA 1
ATOM 608 C C . ASN A 1 81 ? -11.981 -10.369 7.933 1.00 81.38 81 ASN A C 1
ATOM 610 O O . ASN A 1 81 ? -13.042 -9.750 8.021 1.00 81.38 81 ASN A O 1
ATOM 614 N N . PRO A 1 82 ? -11.878 -11.481 7.186 1.00 62.47 82 PRO A N 1
ATOM 615 C CA . PRO A 1 82 ? -12.968 -11.959 6.330 1.00 62.47 82 PRO A CA 1
ATOM 616 C C . PRO A 1 82 ? -14.244 -12.281 7.126 1.00 62.47 82 PRO A C 1
ATOM 618 O O . PRO A 1 82 ? -15.353 -12.020 6.659 1.00 62.47 82 PRO A O 1
ATOM 621 N N . GLY A 1 83 ? -14.101 -12.769 8.365 1.00 56.06 83 GLY A N 1
ATOM 622 C CA . GLY A 1 83 ? -15.222 -13.083 9.260 1.00 56.06 83 GLY A CA 1
ATOM 623 C C . GLY A 1 83 ? -15.952 -11.873 9.865 1.00 56.06 83 GLY A C 1
ATOM 624 O O . GLY A 1 83 ? -17.044 -12.031 10.407 1.00 56.06 83 GLY A O 1
ATOM 625 N N . GLU A 1 84 ? -15.387 -10.666 9.776 1.00 54.66 84 GLU A N 1
ATOM 626 C CA . GLU A 1 84 ? -16.077 -9.429 10.182 1.00 54.66 84 GLU A CA 1
ATOM 627 C C . GLU A 1 84 ? -17.057 -8.951 9.093 1.00 54.66 84 GLU A C 1
ATOM 629 O O . GLU A 1 84 ? -17.999 -8.220 9.395 1.00 54.66 84 GLU A O 1
ATOM 634 N N . CYS A 1 85 ? -16.896 -9.431 7.851 1.00 47.84 85 CYS A N 1
ATOM 635 C CA . CYS A 1 85 ? -17.787 -9.148 6.722 1.00 47.84 85 CYS A CA 1
ATOM 636 C C . CYS A 1 85 ? -18.810 -10.265 6.434 1.00 47.84 85 CYS A C 1
ATOM 638 O O . CYS A 1 85 ? -19.846 -9.988 5.829 1.00 47.84 85 CYS A O 1
ATOM 640 N N . ALA A 1 86 ? -18.580 -11.510 6.873 1.00 44.53 86 ALA A N 1
ATOM 641 C CA . ALA A 1 86 ? -19.530 -12.614 6.715 1.00 44.53 86 ALA A CA 1
ATOM 642 C C . ALA A 1 86 ? -19.424 -13.635 7.861 1.00 44.53 86 ALA A C 1
ATOM 644 O O . ALA A 1 86 ? -18.339 -14.056 8.250 1.00 44.53 86 ALA A O 1
ATOM 645 N N . SER A 1 87 ? -20.571 -14.062 8.397 1.00 41.88 87 SER A N 1
ATOM 646 C CA . SER A 1 87 ? -20.675 -15.005 9.516 1.00 41.88 87 SER A CA 1
ATOM 647 C C . SER A 1 87 ? -20.173 -16.408 9.135 1.00 41.88 87 SER A C 1
ATOM 649 O O . SER A 1 87 ? -20.946 -17.243 8.663 1.00 41.88 87 SER A O 1
ATOM 651 N N . GLY A 1 88 ? -18.887 -16.679 9.344 1.00 46.97 88 GLY A N 1
ATOM 652 C CA . GLY A 1 88 ? -18.248 -17.969 9.082 1.00 46.97 88 GLY A CA 1
ATOM 653 C C . GLY A 1 88 ? -16.866 -18.065 9.734 1.00 46.97 88 GLY A C 1
ATOM 654 O O . GLY A 1 88 ? -16.308 -17.056 10.160 1.00 46.97 88 GLY A O 1
ATOM 655 N N . GLN A 1 89 ? -16.336 -19.287 9.871 1.00 48.47 89 GLN A N 1
ATOM 656 C CA . GLN A 1 89 ? -15.008 -19.539 10.450 1.00 48.47 89 GLN A CA 1
ATOM 657 C C . GLN A 1 89 ? -13.908 -18.741 9.731 1.00 48.47 89 GLN A C 1
ATOM 659 O O . GLN A 1 89 ? -13.892 -18.616 8.508 1.00 48.47 89 GLN A O 1
ATOM 664 N N . ASN A 1 90 ? -13.013 -18.173 10.538 1.00 52.97 90 ASN A N 1
ATOM 665 C CA . ASN A 1 90 ? -12.117 -17.078 10.187 1.00 52.97 90 ASN A CA 1
ATOM 666 C C . ASN A 1 90 ? -10.731 -17.611 9.776 1.00 52.97 90 ASN A C 1
ATOM 668 O O . ASN A 1 90 ? -9.763 -17.459 10.516 1.00 52.97 90 ASN A O 1
ATOM 672 N N . ASP A 1 91 ? -10.656 -18.262 8.612 1.00 57.78 91 ASP A N 1
ATOM 673 C CA . ASP A 1 91 ? -9.431 -18.930 8.133 1.00 57.78 91 ASP A CA 1
ATOM 674 C C . ASP A 1 91 ? -8.702 -18.161 7.009 1.00 57.78 91 ASP A C 1
ATOM 676 O O . ASP A 1 91 ? -7.729 -18.655 6.443 1.00 57.78 91 ASP A O 1
ATOM 680 N N . GLY A 1 92 ? -9.185 -16.978 6.608 1.00 61.88 92 GLY A N 1
ATOM 681 C CA . GLY A 1 92 ? -8.552 -16.174 5.551 1.00 61.88 92 GLY A CA 1
ATOM 682 C C . GLY A 1 92 ? -7.501 -15.204 6.087 1.00 61.88 92 GLY A C 1
ATOM 683 O O . GLY A 1 92 ? -7.560 -14.793 7.245 1.00 61.88 92 GLY A O 1
ATOM 684 N N . LEU A 1 93 ? -6.541 -14.820 5.238 1.00 72.56 93 LEU A N 1
ATOM 685 C CA . LEU A 1 93 ? -5.554 -13.811 5.622 1.00 72.56 93 LEU A CA 1
ATOM 686 C C . LEU A 1 93 ? -6.234 -12.451 5.840 1.00 72.56 93 LEU A C 1
ATOM 688 O O . LEU A 1 93 ? -7.108 -12.079 5.051 1.00 72.56 93 LEU A O 1
ATOM 692 N N . PRO A 1 94 ? -5.830 -11.689 6.870 1.00 84.38 94 PRO A N 1
ATOM 693 C CA . PRO A 1 94 ? -6.334 -10.341 7.065 1.00 84.38 94 PRO A CA 1
ATOM 694 C C . PRO A 1 94 ? -5.945 -9.445 5.888 1.00 84.38 94 PRO A C 1
ATOM 696 O O . PRO 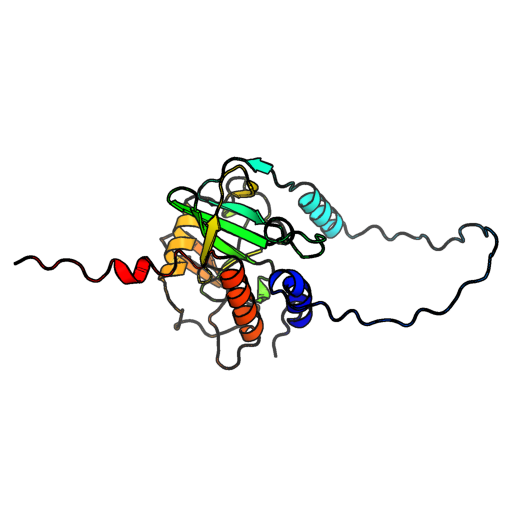A 1 94 ? -4.877 -9.603 5.289 1.00 84.38 94 PRO A O 1
ATOM 699 N N . LEU A 1 95 ? -6.798 -8.470 5.596 1.00 89.75 95 LEU A N 1
ATOM 700 C CA . LEU A 1 95 ? -6.526 -7.423 4.621 1.00 89.75 95 LEU A CA 1
ATOM 701 C C . LEU A 1 95 ? -6.205 -6.122 5.319 1.00 89.75 95 LEU A C 1
ATOM 703 O O . LEU A 1 95 ? -6.656 -5.857 6.432 1.00 89.75 95 LEU A O 1
ATOM 707 N N . LEU A 1 96 ? -5.415 -5.307 4.636 1.00 94.88 96 LEU A N 1
ATOM 708 C CA . LEU A 1 96 ? -4.990 -4.020 5.138 1.00 94.88 96 LEU A CA 1
ATOM 709 C C . LEU A 1 96 ? -5.481 -2.910 4.222 1.00 94.88 96 LEU A C 1
ATOM 711 O O . LEU A 1 96 ? -5.429 -3.026 2.995 1.00 94.88 96 LEU A O 1
ATOM 715 N N . VAL A 1 97 ? -5.918 -1.816 4.834 1.00 96.81 97 VAL A N 1
ATOM 716 C CA . VAL A 1 97 ? -6.372 -0.619 4.127 1.00 96.81 97 VAL A CA 1
ATOM 717 C C . VAL A 1 97 ? -5.715 0.599 4.739 1.00 96.81 97 VAL A C 1
ATOM 719 O O . VAL A 1 97 ? -5.780 0.806 5.949 1.00 96.81 97 VAL A O 1
ATOM 722 N N . LEU A 1 98 ? -5.112 1.425 3.890 1.00 98.38 98 LEU A N 1
ATOM 723 C CA . LEU A 1 98 ? -4.673 2.760 4.259 1.00 98.38 98 LEU A CA 1
ATOM 724 C C . LEU A 1 98 ? -5.866 3.715 4.177 1.00 98.38 98 LEU A C 1
ATOM 726 O O . LEU A 1 98 ? -6.366 3.985 3.084 1.00 98.38 98 LEU A O 1
ATOM 730 N N . LEU A 1 99 ? -6.309 4.227 5.320 1.00 97.94 99 LEU A N 1
ATOM 731 C CA . LEU A 1 99 ? -7.445 5.137 5.430 1.00 97.94 99 LEU A CA 1
ATOM 732 C C . LEU A 1 99 ? -7.077 6.549 4.959 1.00 97.94 99 LEU A C 1
ATOM 734 O O . LEU A 1 99 ? -6.044 7.094 5.350 1.00 97.94 99 LEU A O 1
ATOM 738 N N . ASP A 1 100 ? -7.941 7.163 4.151 1.00 97.94 100 ASP A N 1
ATOM 739 C CA . ASP A 1 100 ? -7.695 8.469 3.534 1.00 97.94 100 ASP A CA 1
ATOM 740 C C . ASP A 1 100 ? -8.723 9.529 3.961 1.00 97.94 100 ASP A C 1
ATOM 742 O O . ASP A 1 100 ? -8.386 10.492 4.651 1.00 97.94 100 ASP A O 1
ATOM 746 N N . GLU A 1 101 ? -9.988 9.345 3.581 1.00 96.06 101 GLU A N 1
ATOM 747 C CA . GLU A 1 101 ? -11.053 10.336 3.779 1.00 96.06 101 GLU A CA 1
ATOM 748 C C . GLU A 1 101 ? -12.290 9.688 4.402 1.00 96.06 101 GLU A C 1
ATOM 750 O O . GLU A 1 101 ? -12.729 8.633 3.940 1.00 96.06 101 GLU A O 1
ATOM 755 N N . GLN A 1 102 ? -12.886 10.355 5.393 1.00 94.81 102 GLN A N 1
ATOM 756 C CA . GLN A 1 102 ? -14.154 9.962 6.004 1.00 94.81 102 GLN A CA 1
ATOM 757 C C . GLN A 1 102 ? -15.316 10.808 5.469 1.00 94.81 102 GLN A C 1
ATOM 759 O O . GLN A 1 102 ? -15.256 12.038 5.474 1.00 94.81 102 GLN A O 1
ATOM 764 N N . ARG A 1 103 ? -16.415 10.153 5.084 1.00 91.69 103 ARG A N 1
ATOM 765 C CA . ARG A 1 103 ? -17.695 10.776 4.726 1.00 91.69 103 ARG A CA 1
ATOM 766 C C . ARG A 1 103 ? -18.829 10.096 5.488 1.00 91.69 103 ARG A C 1
ATOM 768 O O . ARG A 1 103 ? -19.274 9.005 5.138 1.00 91.69 103 ARG A O 1
ATOM 775 N N . GLY A 1 104 ? -19.293 10.747 6.554 1.00 89.38 104 GLY A N 1
ATOM 776 C CA . GLY A 1 104 ? -20.251 10.148 7.484 1.00 89.38 104 GLY A CA 1
ATOM 777 C C . GLY A 1 104 ? -19.665 8.896 8.141 1.00 89.38 104 GLY A C 1
ATOM 778 O O . GLY A 1 104 ? -18.615 8.959 8.778 1.00 89.38 104 GLY A O 1
ATOM 779 N N . HIS A 1 105 ? -20.334 7.763 7.951 1.00 87.81 105 HIS A N 1
ATOM 780 C CA . HIS A 1 105 ? -19.925 6.454 8.470 1.00 87.81 105 HIS A CA 1
ATOM 781 C C . HIS A 1 105 ? -18.984 5.680 7.536 1.00 87.81 105 HIS A C 1
ATOM 783 O O . HIS A 1 105 ? -18.551 4.579 7.861 1.00 87.81 105 HIS A O 1
ATOM 789 N N . TYR A 1 106 ? -18.650 6.249 6.377 1.00 90.75 106 TYR A N 1
ATOM 790 C CA . TYR A 1 106 ? -17.818 5.587 5.383 1.00 90.75 106 TYR A CA 1
ATOM 791 C C . TYR A 1 106 ? -16.417 6.165 5.363 1.00 90.75 106 TYR A C 1
ATOM 793 O O . TYR A 1 106 ? -16.229 7.382 5.381 1.00 90.75 106 TYR A O 1
ATOM 801 N N . TRP A 1 107 ? -15.441 5.280 5.243 1.00 94.75 107 TRP A N 1
ATOM 802 C CA . TRP A 1 107 ? -14.064 5.624 4.951 1.00 94.75 107 TRP A CA 1
ATOM 803 C C . TRP A 1 107 ? -13.713 5.201 3.538 1.00 94.75 107 TRP A C 1
ATOM 805 O O . TRP A 1 107 ? -13.997 4.082 3.119 1.00 94.75 107 TRP A O 1
ATOM 815 N N . SER A 1 108 ? -13.063 6.099 2.811 1.00 95.62 108 SER A N 1
ATOM 816 C CA . SER A 1 108 ? -12.333 5.746 1.604 1.00 95.62 108 SER A CA 1
ATOM 817 C C . SER A 1 108 ? -10.862 5.539 1.935 1.00 95.62 108 SER A C 1
ATOM 819 O O . SER A 1 108 ? -10.307 6.206 2.816 1.00 95.62 108 SER A O 1
ATOM 821 N N . GLY A 1 109 ? -10.230 4.622 1.221 1.00 97.06 109 GLY A N 1
ATOM 822 C CA . GLY A 1 109 ? -8.829 4.294 1.417 1.00 97.06 109 GLY A CA 1
ATOM 823 C C . GLY A 1 109 ? -8.255 3.516 0.248 1.00 97.06 109 GLY A C 1
ATOM 824 O O . GLY A 1 109 ? -8.903 3.361 -0.784 1.00 97.06 109 GLY A O 1
ATOM 825 N N . PHE A 1 110 ? -7.039 3.020 0.421 1.00 97.81 110 PHE A N 1
ATOM 826 C CA . PHE A 1 110 ? -6.318 2.240 -0.582 1.00 97.81 110 PHE A CA 1
ATOM 827 C C . PHE A 1 110 ? -5.970 0.872 -0.018 1.00 97.81 110 PHE A C 1
ATOM 829 O O . PHE A 1 110 ? -5.588 0.774 1.151 1.00 97.81 110 PHE A O 1
ATOM 836 N N . LEU A 1 111 ? -6.060 -0.173 -0.840 1.00 97.00 111 LEU A N 1
ATOM 837 C CA . LEU A 1 111 ? -5.570 -1.482 -0.423 1.00 97.00 111 LEU A CA 1
ATOM 838 C C . LEU A 1 111 ? -4.070 -1.446 -0.147 1.00 97.00 111 LEU A C 1
ATOM 840 O O . LEU A 1 111 ? -3.293 -0.794 -0.846 1.00 97.00 111 LEU A O 1
ATOM 844 N N . VAL A 1 112 ? -3.671 -2.175 0.886 1.00 97.56 112 VAL A N 1
ATOM 845 C CA . VAL A 1 112 ? -2.277 -2.373 1.260 1.00 97.56 112 VAL A CA 1
ATOM 846 C C . VAL A 1 112 ? -1.933 -3.843 1.041 1.00 97.56 112 VAL A C 1
ATOM 848 O O . VAL A 1 112 ? -2.590 -4.740 1.566 1.00 97.56 112 VAL A O 1
ATOM 851 N N . GLY A 1 113 ? -0.918 -4.084 0.214 1.00 94.38 113 GLY A N 1
ATOM 852 C CA . GLY A 1 113 ? -0.475 -5.411 -0.193 1.00 94.38 113 GLY A CA 1
ATOM 853 C C . GLY A 1 113 ? 0.835 -5.826 0.472 1.00 94.38 113 GLY A C 1
ATOM 854 O O . GLY A 1 113 ? 1.706 -5.001 0.745 1.00 94.38 113 GLY A O 1
ATOM 855 N N . ALA A 1 114 ? 1.003 -7.134 0.657 1.00 93.06 114 ALA A N 1
ATOM 856 C CA . ALA A 1 114 ? 2.215 -7.741 1.212 1.00 93.06 114 ALA A CA 1
ATOM 857 C C . ALA A 1 114 ? 3.305 -8.025 0.155 1.00 93.06 114 ALA A C 1
ATOM 859 O O . ALA A 1 114 ? 4.456 -8.296 0.490 1.00 93.06 114 ALA A O 1
ATOM 860 N N . HIS A 1 115 ? 2.954 -8.001 -1.133 1.00 94.31 115 HIS A N 1
ATOM 861 C CA . HIS A 1 115 ? 3.771 -8.589 -2.199 1.00 94.31 115 HIS A CA 1
ATOM 862 C C . HIS A 1 115 ? 4.471 -7.519 -3.044 1.00 94.31 115 HIS A C 1
ATOM 864 O O . HIS A 1 115 ? 4.095 -7.269 -4.187 1.00 94.31 115 HIS A O 1
ATOM 870 N N . ALA A 1 116 ? 5.500 -6.883 -2.484 1.00 94.50 116 ALA A N 1
ATOM 871 C CA . ALA A 1 116 ? 6.215 -5.782 -3.138 1.00 94.50 116 ALA A CA 1
ATOM 872 C C . ALA A 1 116 ? 6.870 -6.154 -4.488 1.00 94.50 116 ALA A C 1
ATOM 874 O O . ALA A 1 116 ? 7.051 -5.285 -5.337 1.00 94.50 116 ALA A O 1
ATOM 875 N N . ASP A 1 117 ? 7.160 -7.434 -4.738 1.00 95.31 117 ASP A N 1
ATOM 876 C CA . ASP A 1 117 ? 7.642 -7.927 -6.041 1.00 95.31 117 ASP A CA 1
ATOM 877 C C . ASP A 1 117 ? 6.649 -7.655 -7.186 1.00 95.31 117 ASP A C 1
ATOM 879 O O . ASP A 1 117 ? 7.034 -7.535 -8.356 1.00 95.31 117 ASP A O 1
ATOM 883 N N . TYR A 1 118 ? 5.366 -7.531 -6.845 1.00 96.81 118 TYR A N 1
ATOM 884 C CA . TYR A 1 118 ? 4.284 -7.236 -7.774 1.00 96.81 118 TYR A CA 1
ATOM 885 C C . TYR A 1 118 ? 4.001 -5.739 -7.909 1.00 96.81 118 TYR A C 1
ATOM 887 O O . TYR A 1 118 ? 3.126 -5.367 -8.686 1.00 96.81 118 TYR A O 1
ATOM 895 N N . ALA A 1 119 ? 4.743 -4.881 -7.207 1.00 96.81 119 ALA A N 1
ATOM 896 C CA . ALA A 1 119 ? 4.549 -3.443 -7.265 1.00 96.81 119 ALA A CA 1
ATOM 897 C C . ALA A 1 119 ? 4.721 -2.913 -8.696 1.00 96.81 119 ALA A C 1
ATOM 899 O O . ALA A 1 119 ? 5.704 -3.196 -9.391 1.00 96.81 119 ALA A O 1
ATOM 900 N N . GLY A 1 120 ? 3.760 -2.108 -9.117 1.00 95.75 120 GLY A N 1
ATOM 901 C CA . GLY A 1 120 ? 3.754 -1.266 -10.295 1.00 95.75 120 GLY A CA 1
ATOM 902 C C . GLY A 1 120 ? 4.209 0.164 -9.999 1.00 95.75 120 GLY A C 1
ATOM 903 O O . GLY A 1 120 ? 4.493 0.544 -8.864 1.00 95.75 120 GLY A O 1
ATOM 904 N N . SER A 1 121 ? 4.225 1.010 -11.028 1.00 95.56 121 SER A N 1
ATOM 905 C CA . SER A 1 121 ? 4.583 2.432 -10.887 1.00 95.56 121 SER A CA 1
ATOM 906 C C . SER A 1 121 ? 3.602 3.243 -10.031 1.00 95.56 121 SER A C 1
ATOM 908 O O . SER A 1 121 ? 3.940 4.340 -9.595 1.00 95.56 121 SER A O 1
ATOM 910 N N . GLN A 1 122 ? 2.389 2.729 -9.812 1.00 95.62 122 GLN A N 1
ATOM 911 C CA . GLN A 1 122 ? 1.354 3.332 -8.965 1.00 95.62 122 GLN A CA 1
ATOM 912 C C . GLN A 1 122 ? 1.275 2.673 -7.577 1.00 95.62 122 GLN A C 1
ATOM 914 O O . GLN A 1 122 ? 0.330 2.921 -6.834 1.00 95.62 122 GLN A O 1
ATOM 919 N N . ASP A 1 123 ? 2.240 1.834 -7.215 1.00 97.38 123 ASP A N 1
ATOM 920 C CA . ASP A 1 123 ? 2.300 1.218 -5.894 1.00 97.38 123 ASP A CA 1
ATOM 921 C C . ASP A 1 123 ? 3.409 1.892 -5.087 1.00 97.38 123 ASP A C 1
ATOM 923 O O . ASP A 1 123 ? 4.557 1.948 -5.531 1.00 97.38 123 ASP A O 1
ATOM 927 N N . LEU A 1 124 ? 3.064 2.441 -3.923 1.00 97.88 124 LEU A N 1
ATOM 928 C CA . LEU A 1 124 ? 4.029 3.049 -3.007 1.00 97.88 124 LEU A CA 1
ATOM 929 C C . LEU A 1 124 ? 4.592 1.962 -2.095 1.00 97.88 124 LEU A C 1
ATOM 931 O O . LEU A 1 124 ? 3.833 1.364 -1.338 1.00 97.88 124 LEU A O 1
ATOM 935 N N . ILE A 1 125 ? 5.902 1.732 -2.120 1.00 97.94 125 ILE A N 1
ATOM 936 C CA . ILE A 1 125 ? 6.558 0.829 -1.170 1.00 97.94 125 ILE A CA 1
ATOM 937 C C . ILE A 1 125 ? 6.616 1.510 0.195 1.00 97.94 125 ILE A C 1
ATOM 939 O O . ILE A 1 125 ? 7.040 2.662 0.311 1.00 97.94 125 ILE A O 1
ATOM 943 N N . ILE A 1 126 ? 6.171 0.801 1.230 1.00 97.06 126 ILE A N 1
ATOM 944 C CA . ILE A 1 126 ? 6.173 1.312 2.597 1.00 97.06 126 ILE A CA 1
ATOM 945 C C . ILE A 1 126 ? 7.571 1.097 3.175 1.00 97.06 126 ILE A C 1
ATOM 947 O O . ILE A 1 126 ? 8.033 -0.030 3.333 1.00 97.06 126 ILE A O 1
ATOM 951 N N . GLU A 1 127 ? 8.235 2.196 3.510 1.00 94.94 127 GLU A N 1
ATOM 952 C CA . GLU A 1 127 ? 9.512 2.209 4.221 1.00 94.94 127 GLU A CA 1
ATOM 953 C C . GLU A 1 127 ? 9.315 2.779 5.629 1.00 94.94 127 GLU A C 1
ATOM 955 O O . GLU A 1 127 ? 8.367 3.525 5.883 1.00 94.94 127 GLU A O 1
ATOM 960 N N . SER A 1 128 ? 10.234 2.484 6.552 1.00 93.81 128 SER A N 1
ATOM 961 C CA . SER A 1 128 ? 10.161 2.988 7.932 1.00 93.81 128 SER A CA 1
ATOM 962 C C . SER A 1 128 ? 10.136 4.519 8.008 1.00 93.81 128 SER A C 1
ATOM 964 O O . SER A 1 128 ? 9.463 5.098 8.858 1.00 93.81 128 SER A O 1
ATOM 966 N N . SER A 1 129 ? 10.798 5.206 7.075 1.00 94.56 129 SER A N 1
ATOM 967 C CA . SER A 1 129 ? 10.778 6.670 6.958 1.00 94.56 129 SER A CA 1
ATOM 968 C C . SER A 1 129 ? 9.385 7.250 6.679 1.00 94.56 129 SER A C 1
ATOM 970 O O . SER A 1 129 ? 9.147 8.416 6.990 1.00 94.56 129 SER A O 1
ATOM 972 N N . LEU A 1 130 ? 8.470 6.450 6.122 1.00 95.75 130 LEU A N 1
ATOM 973 C CA . LEU A 1 130 ? 7.102 6.850 5.793 1.00 95.75 130 LEU A CA 1
ATOM 974 C C . LEU A 1 130 ? 6.114 6.596 6.937 1.00 95.75 130 LEU A C 1
ATOM 976 O O . LEU A 1 130 ? 4.946 6.961 6.812 1.00 95.75 130 LEU A O 1
ATOM 980 N N . LEU A 1 131 ? 6.552 5.988 8.043 1.00 95.94 131 LEU A N 1
ATOM 981 C CA . LEU A 1 131 ? 5.728 5.706 9.219 1.00 95.94 131 LEU A CA 1
ATOM 982 C C . LEU A 1 131 ? 6.032 6.702 10.345 1.00 95.94 131 LEU A C 1
ATOM 984 O O . LEU A 1 131 ? 7.192 7.014 10.600 1.00 95.94 131 LEU A O 1
ATOM 988 N N . ILE A 1 132 ? 4.999 7.166 11.061 1.00 93.75 132 ILE A N 1
ATOM 989 C CA . ILE A 1 132 ? 5.132 8.191 12.121 1.00 93.75 132 ILE A CA 1
ATOM 990 C C . ILE A 1 132 ? 6.100 7.770 13.235 1.00 93.75 132 ILE A C 1
ATOM 992 O O . ILE A 1 132 ? 6.807 8.600 13.795 1.00 93.75 132 ILE A O 1
ATOM 996 N N . GLU A 1 133 ? 6.145 6.481 13.555 1.00 87.56 133 GLU A N 1
ATOM 997 C CA . GLU A 1 133 ? 6.991 5.944 14.628 1.00 87.56 133 GLU A CA 1
ATOM 998 C C . GLU A 1 133 ? 8.371 5.489 14.133 1.00 87.56 133 GLU A C 1
ATOM 1000 O O . GLU A 1 133 ? 9.149 4.944 14.911 1.00 87.56 133 GLU A O 1
ATOM 1005 N N . HIS A 1 134 ? 8.678 5.676 12.842 1.00 86.88 134 HIS A N 1
ATOM 1006 C CA . HIS A 1 134 ? 9.908 5.202 12.195 1.00 86.88 134 HIS A CA 1
ATOM 1007 C C . HIS A 1 134 ? 10.232 3.720 12.436 1.00 86.88 134 HIS A C 1
ATOM 1009 O O . HIS A 1 134 ? 11.384 3.291 12.381 1.00 86.88 134 HIS A O 1
ATOM 1015 N N . GLN A 1 135 ? 9.191 2.938 12.703 1.00 86.56 135 GLN A N 1
ATOM 1016 C CA . GLN A 1 135 ? 9.267 1.501 12.880 1.00 86.56 135 GLN A CA 1
ATOM 1017 C C . GLN A 1 135 ? 9.358 0.795 11.531 1.00 86.56 135 GLN A C 1
ATOM 1019 O O . GLN A 1 135 ? 8.949 1.331 10.501 1.00 86.56 135 GLN A O 1
ATOM 1024 N N . ASP A 1 136 ? 9.887 -0.422 11.539 1.00 87.88 136 ASP A N 1
ATOM 1025 C CA . ASP A 1 136 ? 9.862 -1.257 10.346 1.00 87.88 136 ASP A CA 1
ATOM 1026 C C . ASP A 1 136 ? 8.416 -1.653 10.016 1.00 87.88 136 ASP A C 1
ATOM 1028 O O . ASP A 1 136 ? 7.659 -1.999 10.931 1.00 87.88 136 ASP A O 1
ATOM 1032 N N . PRO A 1 137 ? 8.022 -1.629 8.733 1.00 88.06 137 PRO A N 1
ATOM 1033 C CA . PRO A 1 137 ? 6.702 -2.087 8.335 1.00 88.06 137 PRO A CA 1
ATOM 1034 C C . PRO A 1 137 ? 6.542 -3.579 8.634 1.00 88.06 137 PRO A C 1
ATOM 1036 O O . PRO A 1 137 ? 7.460 -4.383 8.428 1.00 88.06 137 PRO A O 1
ATOM 1039 N N . VAL A 1 138 ? 5.352 -3.977 9.080 1.00 89.25 138 VAL A N 1
ATOM 1040 C CA . VAL A 1 138 ? 5.007 -5.399 9.159 1.00 89.25 138 VAL A CA 1
ATOM 1041 C C . VAL A 1 138 ? 5.027 -6.031 7.765 1.00 89.25 138 VAL A C 1
ATOM 1043 O O . VAL A 1 138 ? 4.637 -5.376 6.799 1.00 89.25 138 VAL A O 1
ATOM 1046 N N . PRO A 1 139 ? 5.387 -7.321 7.630 1.00 86.81 139 PRO A N 1
ATOM 1047 C CA . PRO A 1 139 ? 5.489 -7.977 6.321 1.00 86.81 139 PRO A CA 1
ATOM 1048 C C . PRO A 1 139 ? 4.212 -7.916 5.470 1.00 86.81 139 PRO A C 1
ATOM 1050 O O . PRO A 1 139 ? 4.281 -7.883 4.247 1.00 86.81 139 PRO A O 1
ATOM 1053 N N . MET A 1 140 ? 3.042 -7.880 6.114 1.00 88.81 140 MET A N 1
ATOM 1054 C CA . MET A 1 140 ? 1.754 -7.744 5.427 1.00 88.81 140 MET A CA 1
ATOM 1055 C C . MET A 1 140 ? 1.519 -6.342 4.830 1.00 88.81 140 MET A C 1
ATOM 1057 O O . MET A 1 140 ? 0.724 -6.211 3.906 1.00 88.81 140 MET A O 1
ATOM 1061 N N . ALA A 1 141 ? 2.222 -5.313 5.315 1.00 93.50 141 ALA A N 1
ATOM 1062 C CA . ALA A 1 141 ? 2.095 -3.916 4.904 1.00 93.50 141 ALA A CA 1
ATOM 1063 C C . ALA A 1 141 ? 3.299 -3.466 4.060 1.00 93.50 141 ALA A C 1
ATOM 1065 O O . ALA A 1 141 ? 4.024 -2.547 4.437 1.00 93.50 141 ALA A O 1
ATOM 1066 N N . ALA A 1 142 ? 3.538 -4.133 2.930 1.00 95.12 142 ALA A N 1
ATOM 1067 C CA . ALA A 1 142 ? 4.717 -3.880 2.104 1.00 95.12 142 ALA A CA 1
ATOM 1068 C C . ALA A 1 142 ? 4.521 -2.730 1.103 1.00 95.12 142 ALA A C 1
ATOM 1070 O O . ALA A 1 142 ? 5.467 -1.998 0.807 1.00 95.12 142 ALA A O 1
ATOM 1071 N N . MET A 1 143 ? 3.311 -2.560 0.564 1.00 97.50 143 MET A N 1
ATOM 1072 C CA . MET A 1 143 ? 3.012 -1.515 -0.416 1.00 97.50 143 MET A CA 1
ATOM 1073 C C . MET A 1 143 ? 1.572 -1.009 -0.339 1.00 97.50 143 MET A C 1
ATOM 1075 O O . MET A 1 143 ? 0.663 -1.768 -0.020 1.00 97.50 143 MET A O 1
ATOM 1079 N N . VAL A 1 144 ? 1.354 0.254 -0.698 1.00 98.25 144 VAL A N 1
ATOM 1080 C CA . VAL A 1 144 ? 0.028 0.857 -0.892 1.00 98.25 144 VAL A CA 1
ATOM 1081 C C . VAL A 1 144 ? -0.326 0.820 -2.375 1.00 98.25 144 VAL A C 1
ATOM 1083 O O . VAL A 1 144 ? 0.387 1.405 -3.192 1.00 98.25 144 VAL A O 1
ATOM 1086 N N . GLN A 1 145 ? -1.451 0.196 -2.712 1.00 97.56 145 GLN A N 1
ATOM 1087 C CA . GLN A 1 145 ? -1.980 0.120 -4.070 1.00 97.56 145 GLN A CA 1
ATOM 1088 C C . GLN A 1 145 ? -2.803 1.366 -4.407 1.00 97.56 145 GLN A C 1
ATOM 1090 O O . GLN A 1 145 ? -4.023 1.389 -4.249 1.00 97.56 145 GLN A O 1
ATOM 1095 N N . THR A 1 146 ? -2.153 2.437 -4.874 1.00 97.06 146 THR A N 1
ATOM 1096 C CA . THR A 1 146 ? -2.822 3.749 -5.040 1.00 97.06 146 THR A CA 1
ATOM 1097 C C . THR A 1 146 ? -3.868 3.780 -6.163 1.00 97.06 146 THR A C 1
ATOM 1099 O O . THR A 1 146 ? -4.695 4.686 -6.227 1.00 97.06 146 THR A O 1
ATOM 1102 N N . TRP A 1 147 ? -3.864 2.766 -7.027 1.00 94.50 147 TRP A N 1
ATOM 1103 C CA . TRP A 1 147 ? -4.863 2.537 -8.070 1.00 94.50 147 TRP A CA 1
ATOM 1104 C C . TRP A 1 147 ? -6.067 1.716 -7.579 1.00 94.50 147 TRP A C 1
ATOM 1106 O O . TRP A 1 147 ? -7.042 1.574 -8.315 1.00 94.50 147 TRP A O 1
ATOM 1116 N N . ASN A 1 148 ? -6.003 1.161 -6.364 1.00 93.94 148 ASN A N 1
ATOM 1117 C CA . ASN A 1 148 ? -6.983 0.224 -5.833 1.00 93.94 148 ASN A CA 1
ATOM 1118 C C . ASN A 1 148 ? -7.704 0.813 -4.616 1.00 93.94 148 ASN A C 1
ATOM 1120 O O . ASN A 1 148 ? -7.363 0.546 -3.458 1.00 93.94 148 ASN A O 1
ATOM 1124 N N . ARG A 1 149 ? -8.666 1.694 -4.901 1.00 94.69 149 ARG A N 1
ATOM 1125 C CA . ARG A 1 149 ? -9.428 2.407 -3.876 1.00 94.69 149 ARG A CA 1
ATOM 1126 C C . ARG A 1 149 ? -10.546 1.524 -3.331 1.00 94.69 149 ARG A C 1
ATOM 1128 O O . ARG A 1 149 ? -11.181 0.799 -4.089 1.00 94.69 149 ARG A O 1
ATOM 1135 N N . VAL A 1 150 ? -10.793 1.623 -2.029 1.00 93.75 150 VAL A N 1
ATOM 1136 C CA . VAL A 1 150 ? -11.887 0.926 -1.348 1.00 93.75 150 VAL A CA 1
ATOM 1137 C C . VAL A 1 150 ? -12.742 1.879 -0.530 1.00 93.75 150 VAL A C 1
ATOM 1139 O O . VAL A 1 150 ? -12.256 2.916 -0.071 1.00 93.75 150 VAL A O 1
ATOM 1142 N N . HIS A 1 151 ? -14.007 1.507 -0.340 1.00 92.81 151 HIS A N 1
ATOM 1143 C CA . HIS A 1 151 ? -14.979 2.249 0.461 1.00 92.81 151 HIS A CA 1
ATOM 1144 C C . HIS A 1 151 ? -15.618 1.339 1.506 1.00 92.81 151 HIS A C 1
ATOM 1146 O O . HIS A 1 151 ? -16.347 0.415 1.156 1.00 92.81 151 HIS A O 1
ATOM 1152 N N . LEU A 1 152 ? -15.357 1.614 2.781 1.00 89.25 152 LEU A N 1
ATOM 1153 C CA . LEU A 1 152 ? -15.714 0.732 3.886 1.00 89.25 152 LEU A CA 1
ATOM 1154 C C . LEU A 1 152 ? -16.620 1.441 4.894 1.00 89.25 152 LEU A C 1
ATOM 1156 O O . LEU A 1 152 ? -16.313 2.578 5.271 1.00 89.25 152 LEU A O 1
ATOM 1160 N N . PRO A 1 153 ? -17.695 0.796 5.373 1.00 89.50 153 PRO A N 1
ATOM 1161 C CA . PRO A 1 153 ? -18.406 1.260 6.554 1.00 89.50 153 PRO A CA 1
ATOM 1162 C C . PRO A 1 153 ? -17.510 1.049 7.782 1.00 89.50 153 PRO A C 1
ATOM 1164 O O . PRO A 1 153 ? -17.057 -0.062 8.057 1.00 89.50 153 PRO A O 1
ATOM 1167 N N . ILE A 1 154 ? -17.224 2.118 8.522 1.00 89.44 154 ILE A N 1
ATOM 1168 C CA . ILE A 1 154 ? -16.479 2.044 9.781 1.00 89.44 154 ILE A CA 1
ATOM 1169 C C . ILE A 1 154 ? -17.218 2.882 10.820 1.00 89.44 154 ILE A C 1
ATOM 1171 O O . ILE A 1 154 ? -17.050 4.100 10.911 1.00 89.44 154 ILE A O 1
ATOM 1175 N N . ASP A 1 155 ? -18.028 2.200 11.625 1.00 79.00 155 ASP A N 1
ATOM 1176 C CA . ASP A 1 155 ? -18.897 2.831 12.623 1.00 79.00 155 ASP A CA 1
ATOM 1177 C C . ASP A 1 155 ? -18.233 3.008 13.996 1.00 79.00 155 ASP A C 1
ATOM 1179 O O . ASP A 1 155 ? -18.776 3.683 14.872 1.00 79.00 155 ASP A O 1
ATOM 1183 N N . ALA A 1 156 ? -17.072 2.385 14.209 1.00 85.94 156 ALA A N 1
ATOM 1184 C CA . ALA A 1 156 ? -16.432 2.283 15.515 1.00 85.94 156 ALA A CA 1
ATOM 1185 C C . ALA A 1 156 ? -14.896 2.277 15.416 1.00 85.94 156 ALA A C 1
ATOM 1187 O O . ALA A 1 156 ? -14.300 2.777 14.462 1.00 85.94 156 ALA A O 1
ATOM 1188 N N . THR A 1 157 ? -14.244 1.741 16.447 1.00 92.56 157 THR A N 1
ATOM 1189 C CA . THR A 1 157 ? -12.798 1.532 16.472 1.00 92.56 157 THR A CA 1
ATOM 1190 C C . THR A 1 157 ? -12.376 0.452 15.484 1.00 92.56 157 THR A C 1
ATOM 1192 O O . THR A 1 157 ? -13.048 -0.571 15.378 1.00 92.56 157 THR A O 1
ATOM 1195 N N . VAL A 1 158 ? -11.215 0.632 14.862 1.00 92.94 158 VAL A N 1
ATOM 1196 C CA . VAL A 1 158 ? -10.582 -0.364 13.990 1.00 92.94 158 VAL A CA 1
ATOM 1197 C C . VAL A 1 158 ? -9.222 -0.777 14.539 1.00 92.94 158 VAL A C 1
ATOM 1199 O O . VAL A 1 158 ? -8.561 0.037 15.192 1.00 92.94 158 VAL A O 1
ATOM 1202 N N . PRO A 1 159 ? -8.784 -2.023 14.301 1.00 94.00 159 PRO A N 1
ATOM 1203 C CA . PRO A 1 159 ? -7.443 -2.457 14.660 1.00 94.00 159 PRO A CA 1
ATOM 1204 C C . PRO A 1 159 ? -6.429 -1.831 13.695 1.00 94.00 159 PRO A C 1
ATOM 1206 O O . PRO A 1 159 ? -6.397 -2.149 12.509 1.00 94.00 159 PRO A O 1
ATOM 1209 N N . VAL A 1 160 ? -5.593 -0.927 14.199 1.00 94.81 160 VAL A N 1
ATOM 1210 C CA . VAL A 1 160 ? -4.578 -0.219 13.412 1.00 94.81 160 VAL A CA 1
ATOM 1211 C C . VAL A 1 160 ? -3.198 -0.793 13.699 1.00 94.81 160 VAL A C 1
ATOM 1213 O O . VAL A 1 160 ? -2.808 -0.919 14.856 1.00 94.81 160 VAL A O 1
ATOM 1216 N N . ILE A 1 161 ? -2.450 -1.124 12.646 1.00 94.44 161 ILE A N 1
ATOM 1217 C CA . ILE A 1 161 ? -1.091 -1.681 12.765 1.00 94.44 161 ILE A CA 1
ATOM 1218 C C . ILE A 1 161 ? 0.003 -0.621 12.632 1.00 94.44 161 ILE A C 1
ATOM 1220 O O . ILE A 1 161 ? 1.037 -0.722 13.281 1.00 94.44 161 ILE A O 1
ATOM 1224 N N . HIS A 1 162 ? -0.224 0.405 11.812 1.00 95.62 162 HIS A N 1
ATOM 1225 C CA . HIS A 1 162 ? 0.712 1.500 11.571 1.00 95.62 162 HIS A CA 1
ATOM 1226 C C . HIS A 1 162 ? -0.045 2.784 11.231 1.00 95.62 162 HIS A C 1
ATOM 1228 O O . HIS A 1 162 ? -1.220 2.755 10.868 1.00 95.62 162 HIS A O 1
ATOM 1234 N N . ARG A 1 163 ? 0.658 3.918 11.292 1.00 97.12 163 ARG A N 1
ATOM 1235 C CA . ARG A 1 163 ? 0.206 5.188 10.721 1.00 97.12 163 ARG A CA 1
ATOM 1236 C C . ARG A 1 163 ? 1.303 5.776 9.849 1.00 97.12 163 ARG A C 1
ATOM 1238 O O . ARG A 1 163 ? 2.441 5.908 10.307 1.00 97.12 163 ARG A O 1
ATOM 1245 N N . VAL A 1 164 ? 0.959 6.125 8.616 1.00 97.75 164 VAL A N 1
ATOM 1246 C CA . VAL A 1 164 ? 1.882 6.791 7.694 1.00 97.75 164 VAL A CA 1
ATOM 1247 C C . VAL A 1 164 ? 1.962 8.289 7.999 1.00 97.75 164 VAL A C 1
ATOM 1249 O O . VAL A 1 164 ? 1.056 8.865 8.607 1.00 97.75 164 VAL A O 1
ATOM 1252 N N . THR A 1 165 ? 3.050 8.934 7.594 1.00 97.38 165 THR A N 1
ATOM 1253 C CA . THR A 1 165 ? 3.220 10.379 7.772 1.00 97.38 165 THR A CA 1
ATOM 1254 C C . THR A 1 165 ? 2.300 11.184 6.840 1.00 97.38 165 THR A C 1
ATOM 1256 O O . THR A 1 165 ? 1.848 10.676 5.807 1.00 97.38 165 THR A O 1
ATOM 1259 N N . PRO A 1 166 ? 2.025 12.466 7.148 1.00 96.69 166 PRO A N 1
ATOM 1260 C CA . PRO A 1 166 ? 1.297 13.350 6.236 1.00 96.69 166 PRO A CA 1
ATOM 1261 C C . PRO A 1 166 ? 1.951 13.466 4.850 1.00 96.69 166 PRO A C 1
ATOM 1263 O O . PRO A 1 166 ? 1.251 13.515 3.840 1.00 96.69 166 PRO A O 1
ATOM 1266 N N . GLU A 1 167 ? 3.283 13.461 4.787 1.00 95.81 167 GLU A N 1
ATOM 1267 C CA . GLU A 1 167 ? 4.057 13.483 3.543 1.00 95.81 167 GLU A CA 1
ATOM 1268 C C . GLU A 1 167 ? 3.835 12.209 2.723 1.00 95.81 167 GLU A C 1
ATOM 1270 O O . GLU A 1 167 ? 3.649 12.274 1.506 1.00 95.81 167 GLU A O 1
ATOM 1275 N N . ALA A 1 168 ? 3.791 11.049 3.387 1.00 96.88 168 ALA A N 1
ATOM 1276 C CA . ALA A 1 168 ? 3.463 9.786 2.741 1.00 96.88 168 ALA A CA 1
ATOM 1277 C C . ALA A 1 168 ? 2.029 9.806 2.186 1.00 96.88 168 ALA A C 1
ATOM 1279 O O . ALA A 1 168 ? 1.824 9.432 1.033 1.00 96.88 168 ALA A O 1
ATOM 1280 N N . MET A 1 169 ? 1.050 10.328 2.939 1.00 98.06 169 MET A N 1
ATOM 1281 C CA . MET A 1 169 ? -0.319 10.512 2.430 1.00 98.06 169 MET A CA 1
ATOM 1282 C C . MET A 1 169 ? -0.380 11.456 1.225 1.00 98.06 169 MET A C 1
ATOM 1284 O O . MET A 1 169 ? -1.110 11.188 0.269 1.00 98.06 169 MET A O 1
ATOM 1288 N N . ALA A 1 170 ? 0.389 12.548 1.231 1.00 96.94 170 ALA A N 1
ATOM 1289 C CA . ALA A 1 170 ? 0.471 13.453 0.088 1.00 96.94 170 ALA A CA 1
ATOM 1290 C C . ALA A 1 170 ? 1.038 12.742 -1.153 1.00 96.94 170 ALA A C 1
ATOM 1292 O O . ALA A 1 170 ? 0.502 12.903 -2.251 1.00 96.94 170 ALA A O 1
ATOM 1293 N N . ALA A 1 171 ? 2.068 11.909 -0.977 1.00 96.94 171 ALA A N 1
ATOM 1294 C CA . ALA A 1 171 ? 2.617 11.091 -2.052 1.00 96.94 171 ALA A CA 1
ATOM 1295 C C . ALA A 1 171 ? 1.610 10.048 -2.563 1.00 96.94 171 ALA A C 1
ATOM 1297 O O . ALA A 1 171 ? 1.465 9.916 -3.775 1.00 96.94 171 ALA A O 1
ATOM 1298 N N . VAL A 1 172 ? 0.872 9.367 -1.677 1.00 97.81 172 VAL A N 1
ATOM 1299 C CA . VAL A 1 172 ? -0.193 8.411 -2.041 1.00 97.81 172 VAL A CA 1
ATOM 1300 C C . VAL A 1 172 ? -1.260 9.076 -2.908 1.00 97.81 172 VAL A C 1
ATOM 1302 O O . VAL A 1 172 ? -1.566 8.585 -3.994 1.00 97.81 172 VAL A O 1
ATOM 1305 N N . ARG A 1 173 ? -1.790 10.224 -2.469 1.00 97.38 173 ARG A N 1
ATOM 1306 C CA . ARG A 1 173 ? -2.818 10.974 -3.208 1.00 97.38 173 ARG A CA 1
ATOM 1307 C C . ARG A 1 173 ? -2.302 11.501 -4.547 1.00 97.38 173 ARG A C 1
ATOM 1309 O O . ARG A 1 173 ? -3.033 11.525 -5.527 1.00 97.38 173 ARG A O 1
ATOM 1316 N N . ALA A 1 174 ? -1.045 11.929 -4.615 1.00 96.38 174 ALA A N 1
ATOM 1317 C CA . ALA A 1 174 ? -0.453 12.365 -5.876 1.00 96.38 174 ALA A CA 1
ATOM 1318 C C . ALA A 1 174 ? -0.193 11.187 -6.831 1.00 96.38 174 ALA A C 1
ATOM 1320 O O . ALA A 1 174 ? -0.420 11.317 -8.032 1.00 96.38 174 ALA A O 1
ATOM 1321 N N . LEU A 1 175 ? 0.240 10.033 -6.311 1.00 95.50 175 LEU A N 1
ATOM 1322 C CA . LEU A 1 175 ? 0.432 8.805 -7.087 1.00 95.50 175 LEU A CA 1
ATOM 1323 C C . LEU A 1 175 ? -0.883 8.308 -7.691 1.00 95.50 175 LEU A C 1
ATOM 1325 O O . LEU A 1 175 ? -0.903 8.002 -8.886 1.00 95.50 175 LEU A O 1
ATOM 1329 N N . SER A 1 176 ? -1.977 8.312 -6.924 1.00 95.38 176 SER A N 1
ATOM 1330 C CA . SER A 1 176 ? -3.288 7.872 -7.421 1.00 95.38 176 SER A CA 1
ATOM 1331 C C . SER A 1 176 ? -3.799 8.726 -8.589 1.00 95.38 176 SER A C 1
ATOM 1333 O O . SER A 1 176 ? -4.495 8.221 -9.467 1.00 95.38 176 SER A O 1
ATOM 1335 N N . LEU A 1 177 ? -3.394 10.000 -8.654 1.00 92.81 177 LEU A N 1
ATOM 1336 C CA . LEU A 1 177 ? -3.724 10.926 -9.743 1.00 92.81 177 LEU A CA 1
ATOM 1337 C C . LEU A 1 177 ? -2.713 10.911 -10.902 1.00 92.81 177 LEU A C 1
ATOM 1339 O O . LEU A 1 177 ? -3.015 11.416 -11.981 1.00 92.81 177 LEU A O 1
ATOM 1343 N N . SER A 1 178 ? -1.514 10.355 -10.704 1.00 83.88 178 SER A N 1
ATOM 1344 C CA . SER A 1 178 ? -0.384 10.496 -11.639 1.00 83.88 178 SER A CA 1
ATOM 1345 C C . SER A 1 178 ? -0.500 9.687 -12.939 1.00 83.88 178 SER A C 1
ATOM 1347 O O . SER A 1 178 ? 0.332 9.845 -13.832 1.00 83.88 178 SER A O 1
ATOM 1349 N N . GLY A 1 179 ? -1.535 8.853 -13.076 1.00 76.31 179 GLY A N 1
ATOM 1350 C CA . GLY A 1 179 ? -1.712 7.975 -14.233 1.00 76.31 179 GLY A CA 1
ATOM 1351 C C . GLY A 1 179 ? -0.601 6.924 -14.364 1.00 76.31 179 GLY A C 1
ATOM 1352 O O . GLY A 1 179 ? 0.152 6.657 -13.425 1.00 76.31 179 GLY A O 1
ATOM 1353 N N . PHE A 1 180 ? -0.518 6.289 -15.534 1.00 76.19 180 PHE A N 1
ATOM 1354 C CA . PHE A 1 180 ? 0.526 5.305 -15.821 1.00 76.19 180 PHE A CA 1
ATOM 1355 C C . PHE A 1 180 ? 1.835 5.999 -16.198 1.00 76.19 180 PHE A C 1
ATOM 1357 O O . PHE A 1 180 ? 1.852 6.906 -17.027 1.00 76.19 180 PHE A O 1
ATOM 1364 N N . ASP A 1 181 ? 2.940 5.532 -15.623 1.00 81.12 181 ASP A N 1
ATOM 1365 C CA . ASP A 1 181 ? 4.275 5.989 -15.993 1.00 81.12 181 ASP A CA 1
ATOM 1366 C C . ASP A 1 181 ? 4.703 5.281 -17.286 1.00 81.12 181 ASP A C 1
ATOM 1368 O O . ASP A 1 181 ? 4.967 4.081 -17.291 1.00 81.12 181 ASP A O 1
ATOM 1372 N N . SER A 1 182 ? 4.721 6.021 -18.394 1.00 74.69 182 SER A N 1
ATOM 1373 C CA . SER A 1 182 ? 5.165 5.526 -19.701 1.00 74.69 182 SER A CA 1
ATOM 1374 C C . SER A 1 182 ? 6.629 5.844 -20.010 1.00 74.69 182 SER A C 1
ATOM 1376 O O . SER A 1 182 ? 7.116 5.472 -21.076 1.00 74.69 182 SER A O 1
ATOM 1378 N N . GLU A 1 183 ? 7.316 6.582 -19.136 1.00 80.81 183 GLU A N 1
ATOM 1379 C CA . GLU A 1 183 ? 8.696 7.023 -19.367 1.00 80.81 183 GLU A CA 1
ATOM 1380 C C . GLU A 1 183 ? 9.700 5.930 -18.991 1.00 80.81 183 GLU A C 1
ATOM 1382 O O . GLU A 1 183 ? 10.766 5.814 -19.598 1.00 80.81 183 GLU A O 1
ATOM 1387 N N . ASN A 1 184 ? 9.346 5.098 -18.011 1.00 85.38 184 ASN A N 1
ATOM 1388 C CA . ASN A 1 184 ? 10.191 4.018 -17.527 1.00 85.38 184 ASN A CA 1
ATOM 1389 C C . ASN A 1 184 ? 9.870 2.676 -18.201 1.00 85.38 184 ASN A C 1
ATOM 1391 O O . ASN A 1 184 ? 8.728 2.354 -18.525 1.00 85.38 184 ASN A O 1
ATOM 1395 N N . SER A 1 185 ? 10.904 1.856 -18.401 1.00 89.69 185 SER A N 1
ATOM 1396 C CA . SER A 1 185 ? 10.730 0.508 -18.950 1.00 89.69 185 SER A CA 1
ATOM 1397 C C . SER A 1 185 ? 10.202 -0.461 -17.883 1.00 89.69 185 SER A C 1
ATOM 1399 O O . SER A 1 185 ? 10.684 -0.424 -16.747 1.00 89.69 185 SER A O 1
ATOM 1401 N N . PRO A 1 186 ? 9.277 -1.372 -18.233 1.00 91.50 186 PRO A N 1
ATOM 1402 C CA . PRO A 1 186 ? 8.820 -2.419 -17.326 1.00 91.50 186 PRO A CA 1
ATOM 1403 C C . PRO A 1 186 ? 9.961 -3.312 -16.832 1.00 91.50 186 PRO A C 1
ATOM 1405 O O . PRO A 1 186 ? 10.742 -3.839 -17.628 1.00 91.50 186 PRO A O 1
ATOM 1408 N N . ALA A 1 187 ? 10.029 -3.529 -15.519 1.00 93.88 187 ALA A N 1
ATOM 1409 C CA . ALA A 1 187 ? 10.950 -4.473 -14.894 1.00 93.88 187 ALA A CA 1
ATOM 1410 C C . ALA A 1 187 ? 10.305 -5.086 -13.632 1.00 93.88 187 ALA A C 1
ATOM 1412 O O . ALA A 1 187 ? 10.559 -4.612 -12.521 1.00 93.88 187 ALA A O 1
ATOM 1413 N N . PRO A 1 188 ? 9.455 -6.121 -13.782 1.00 93.31 188 PRO A N 1
ATOM 1414 C CA . PRO A 1 188 ? 8.799 -6.794 -12.657 1.00 93.31 188 PRO A CA 1
ATOM 1415 C C . PRO A 1 188 ? 9.796 -7.223 -11.570 1.00 93.31 188 PRO A C 1
ATOM 1417 O O . PRO A 1 188 ? 10.916 -7.630 -11.893 1.00 93.31 188 PRO A O 1
ATOM 1420 N N . GLY A 1 189 ? 9.407 -7.120 -10.294 1.00 93.12 189 GLY A N 1
ATOM 1421 C CA . GLY A 1 189 ? 10.284 -7.399 -9.148 1.00 93.12 189 GLY A CA 1
ATOM 1422 C C . GLY A 1 189 ? 11.367 -6.342 -8.892 1.00 93.12 189 GLY A C 1
ATOM 1423 O O . GLY A 1 189 ? 12.259 -6.555 -8.072 1.00 93.12 189 GLY A O 1
ATOM 1424 N N . ARG A 1 190 ? 11.350 -5.210 -9.608 1.00 94.81 190 ARG A N 1
ATOM 1425 C CA . ARG A 1 190 ? 12.253 -4.078 -9.361 1.00 94.81 190 ARG A CA 1
ATOM 1426 C C . ARG A 1 190 ? 11.497 -2.900 -8.772 1.00 94.81 190 ARG A C 1
ATOM 1428 O O . ARG A 1 190 ? 10.352 -2.634 -9.126 1.00 94.81 190 ARG A O 1
ATOM 1435 N N . MET A 1 191 ? 12.208 -2.176 -7.918 1.00 94.75 191 MET A N 1
ATOM 1436 C CA . MET A 1 191 ? 11.762 -0.933 -7.310 1.00 94.75 191 MET A CA 1
ATOM 1437 C C . MET A 1 191 ? 12.522 0.248 -7.911 1.00 94.75 191 MET A C 1
ATOM 1439 O O . MET A 1 191 ? 13.659 0.100 -8.369 1.00 94.75 191 MET A O 1
ATOM 1443 N N . GLN A 1 192 ? 11.906 1.423 -7.882 1.00 94.50 192 GLN A N 1
ATOM 1444 C CA . GLN A 1 192 ? 12.459 2.660 -8.407 1.00 94.50 192 GLN A CA 1
ATOM 1445 C C . GLN A 1 192 ? 12.222 3.811 -7.430 1.00 94.50 192 GLN A C 1
ATOM 1447 O O . GLN A 1 192 ? 11.133 3.966 -6.885 1.00 94.50 192 GLN A O 1
ATOM 1452 N N . LEU A 1 193 ? 13.242 4.652 -7.249 1.00 95.19 193 LEU A N 1
ATOM 1453 C CA . LEU A 1 193 ? 13.098 5.928 -6.553 1.00 95.19 193 LEU A CA 1
ATOM 1454 C C . LEU A 1 193 ? 12.460 6.954 -7.492 1.00 95.19 193 LEU A C 1
ATOM 1456 O O . LEU A 1 193 ? 12.957 7.186 -8.596 1.00 95.19 193 LEU A O 1
ATOM 1460 N N . ARG A 1 194 ? 11.383 7.594 -7.042 1.00 92.81 194 ARG A N 1
ATOM 1461 C CA . ARG A 1 194 ? 10.654 8.629 -7.785 1.00 92.81 194 ARG A CA 1
ATOM 1462 C C . ARG A 1 194 ? 10.431 9.845 -6.902 1.00 92.81 194 ARG A C 1
ATOM 1464 O O . ARG A 1 194 ? 10.351 9.735 -5.681 1.00 92.81 194 ARG A O 1
ATOM 1471 N N . ARG A 1 195 ? 10.320 11.019 -7.525 1.00 92.75 195 ARG A N 1
ATOM 1472 C CA . ARG A 1 195 ? 9.948 12.252 -6.828 1.00 92.75 195 ARG A CA 1
ATOM 1473 C C . ARG A 1 195 ? 8.474 12.549 -7.084 1.00 92.75 195 ARG A C 1
ATOM 1475 O O . ARG A 1 195 ? 8.117 12.932 -8.191 1.00 92.75 195 ARG A O 1
ATOM 1482 N N . ILE A 1 196 ? 7.638 12.387 -6.065 1.00 92.19 196 ILE A N 1
ATOM 1483 C CA . ILE A 1 196 ? 6.184 12.576 -6.124 1.00 92.19 196 ILE A CA 1
ATOM 1484 C C . ILE A 1 196 ? 5.789 13.621 -5.086 1.00 92.19 196 ILE A C 1
ATOM 1486 O O . ILE A 1 196 ? 6.211 13.533 -3.938 1.00 92.19 196 ILE A O 1
ATOM 1490 N N . ALA A 1 197 ? 5.004 14.628 -5.483 1.00 89.19 197 ALA A N 1
ATOM 1491 C CA . ALA A 1 197 ? 4.581 15.724 -4.599 1.00 89.19 197 ALA A CA 1
ATOM 1492 C C . ALA A 1 197 ? 5.746 16.401 -3.837 1.00 89.19 197 ALA A C 1
ATOM 1494 O O . ALA A 1 197 ? 5.577 16.899 -2.732 1.00 89.19 197 ALA A O 1
ATOM 1495 N N . GLY A 1 198 ? 6.952 16.412 -4.419 1.00 90.12 198 GLY A N 1
ATOM 1496 C CA . GLY A 1 198 ? 8.153 16.962 -3.780 1.00 90.12 198 GLY A CA 1
ATOM 1497 C C . GLY A 1 198 ? 8.904 16.001 -2.848 1.00 90.12 198 GLY A C 1
ATOM 1498 O O . GLY A 1 198 ? 9.990 16.356 -2.390 1.00 90.12 198 GLY A O 1
ATOM 1499 N N . HIS A 1 199 ? 8.401 14.784 -2.641 1.00 90.00 199 HIS A N 1
ATOM 1500 C CA . HIS A 1 199 ? 8.996 13.757 -1.788 1.00 90.00 199 HIS A CA 1
ATOM 1501 C C . HIS A 1 199 ? 9.667 12.662 -2.614 1.00 90.00 199 HIS A C 1
ATOM 1503 O O . HIS A 1 199 ? 9.166 12.274 -3.667 1.00 90.00 199 HIS A O 1
ATOM 1509 N N . THR A 1 200 ? 10.809 12.166 -2.139 1.00 94.25 200 THR A N 1
ATOM 1510 C CA . THR A 1 200 ? 11.438 10.970 -2.707 1.00 94.25 200 THR A CA 1
ATOM 1511 C C . THR A 1 200 ? 10.771 9.747 -2.098 1.00 94.25 200 THR A C 1
ATOM 1513 O O . THR A 1 200 ? 10.806 9.582 -0.882 1.00 94.25 200 THR A O 1
ATOM 1516 N N . VAL A 1 201 ? 10.176 8.914 -2.941 1.00 95.56 201 VAL A N 1
ATOM 1517 C CA . VAL A 1 201 ? 9.478 7.689 -2.550 1.00 95.56 201 VAL A CA 1
ATOM 1518 C C . VAL A 1 201 ? 9.956 6.516 -3.393 1.00 95.56 201 VAL A C 1
ATOM 1520 O O . VAL A 1 201 ? 10.459 6.709 -4.504 1.00 95.56 201 VAL A O 1
ATOM 1523 N N . VAL A 1 202 ? 9.784 5.302 -2.882 1.00 97.31 202 VAL A N 1
ATOM 1524 C CA . VAL A 1 202 ? 10.047 4.069 -3.624 1.00 97.31 202 VAL A CA 1
ATOM 1525 C C . VAL A 1 202 ? 8.735 3.547 -4.208 1.00 97.31 202 VAL A C 1
ATOM 1527 O O . VAL A 1 202 ? 7.741 3.417 -3.498 1.00 97.31 202 VAL A O 1
ATOM 1530 N N . THR A 1 203 ? 8.723 3.235 -5.501 1.00 97.12 203 THR A N 1
ATOM 1531 C CA . THR A 1 203 ? 7.602 2.566 -6.177 1.00 97.12 203 THR A CA 1
ATOM 1532 C C . THR A 1 203 ? 8.072 1.301 -6.880 1.00 97.12 203 THR A C 1
ATOM 1534 O O . THR A 1 203 ? 9.273 1.059 -6.998 1.00 97.12 203 THR A O 1
ATOM 1537 N N . GLY A 1 204 ? 7.142 0.513 -7.413 1.00 96.00 204 GLY A N 1
ATOM 1538 C CA . GLY A 1 204 ? 7.466 -0.478 -8.435 1.00 96.00 204 GLY A CA 1
ATOM 1539 C C . GLY A 1 204 ? 7.763 0.155 -9.799 1.00 96.00 204 GLY A C 1
ATOM 1540 O O . GLY A 1 204 ? 7.862 1.379 -9.937 1.00 96.00 204 GLY A O 1
ATOM 1541 N N . THR A 1 205 ? 7.875 -0.685 -10.827 1.00 95.50 205 THR A N 1
ATOM 1542 C CA . THR A 1 205 ? 8.074 -0.255 -12.224 1.00 95.50 205 THR A CA 1
ATOM 1543 C C . THR A 1 205 ? 6.796 -0.400 -13.052 1.00 95.50 205 THR A C 1
ATOM 1545 O O . THR A 1 205 ? 5.926 -1.195 -12.686 1.00 95.50 205 THR A O 1
ATOM 1548 N N . PRO A 1 206 ? 6.646 0.325 -14.176 1.00 94.62 206 PRO A N 1
ATOM 1549 C CA . PRO A 1 206 ? 5.455 0.232 -15.024 1.00 94.62 206 PRO A CA 1
ATOM 1550 C C . PRO A 1 206 ? 5.146 -1.195 -15.487 1.00 94.62 206 PRO A C 1
ATOM 1552 O O . PRO A 1 206 ? 6.043 -2.036 -15.587 1.00 94.62 206 PRO A O 1
ATOM 1555 N N . TYR A 1 207 ? 3.875 -1.469 -15.780 1.00 92.38 207 TYR A N 1
ATOM 1556 C CA . TYR A 1 207 ? 3.439 -2.749 -16.342 1.00 92.38 207 TYR A CA 1
ATOM 1557 C C . TYR A 1 207 ? 3.762 -2.831 -17.835 1.00 92.38 207 TYR A C 1
ATOM 1559 O O . TYR A 1 207 ? 3.606 -1.860 -18.576 1.00 92.38 207 TYR A O 1
ATOM 1567 N N . GLY A 1 208 ? 4.242 -3.994 -18.269 1.00 89.94 208 GLY A N 1
ATOM 1568 C CA . GLY A 1 208 ? 4.531 -4.281 -19.669 1.00 89.94 208 GLY A CA 1
ATOM 1569 C C . GLY A 1 208 ? 3.412 -5.039 -20.375 1.00 89.94 208 GLY A C 1
ATOM 1570 O O . GLY A 1 208 ? 2.384 -5.384 -19.805 1.00 89.94 208 GLY A O 1
ATOM 1571 N N . LYS A 1 209 ? 3.631 -5.345 -21.654 1.00 90.19 209 LYS A N 1
ATOM 1572 C CA . LYS A 1 209 ? 2.779 -6.285 -22.387 1.00 90.19 209 LYS A CA 1
ATOM 1573 C C . LYS A 1 209 ? 3.073 -7.714 -21.910 1.00 90.19 209 LYS A C 1
ATOM 1575 O O . LYS A 1 209 ? 4.236 -8.111 -21.939 1.00 90.19 209 LYS A O 1
ATOM 1580 N N . HIS A 1 210 ? 2.034 -8.486 -21.576 1.00 90.50 210 HIS A N 1
ATOM 1581 C CA . HIS A 1 210 ? 2.149 -9.845 -21.015 1.00 90.50 210 HIS A CA 1
ATOM 1582 C C . HIS A 1 210 ? 2.957 -9.863 -19.712 1.00 90.50 210 HIS A C 1
ATOM 1584 O O . HIS A 1 210 ? 3.924 -10.617 -19.571 1.00 90.50 210 HIS A O 1
ATOM 1590 N N . ASP A 1 211 ? 2.606 -8.969 -18.792 1.00 93.12 211 ASP A N 1
ATOM 1591 C CA . ASP A 1 211 ? 3.350 -8.805 -17.556 1.00 93.12 211 ASP A CA 1
ATOM 1592 C C . ASP A 1 211 ? 3.051 -9.976 -16.604 1.00 93.12 211 ASP A C 1
ATOM 1594 O O . ASP A 1 211 ? 1.885 -10.313 -16.391 1.00 93.12 211 ASP A O 1
ATOM 1598 N N . PRO A 1 212 ? 4.062 -10.611 -15.981 1.00 93.19 212 PRO A N 1
ATOM 1599 C CA . PRO A 1 212 ? 3.824 -11.689 -15.017 1.00 93.19 212 PRO A CA 1
ATOM 1600 C C . PRO A 1 212 ? 3.002 -11.248 -13.795 1.00 93.19 212 PRO A C 1
ATOM 1602 O O . PRO A 1 212 ? 2.505 -12.096 -13.058 1.00 93.19 212 PRO A O 1
ATOM 1605 N N . ARG A 1 213 ? 2.853 -9.937 -13.568 1.00 95.50 213 ARG A N 1
ATOM 1606 C CA . ARG A 1 213 ? 2.046 -9.366 -12.486 1.00 95.50 213 ARG A CA 1
ATOM 1607 C C . ARG A 1 213 ? 0.560 -9.218 -12.837 1.00 95.50 213 ARG A C 1
ATOM 1609 O O . ARG A 1 213 ? -0.223 -8.903 -11.944 1.00 95.50 213 ARG A O 1
ATOM 1616 N N . ASP A 1 214 ? 0.151 -9.462 -14.087 1.00 93.69 214 ASP A N 1
ATOM 1617 C CA . ASP A 1 214 ? -1.230 -9.242 -14.554 1.00 93.69 214 ASP A CA 1
ATOM 1618 C C . ASP A 1 214 ? -2.267 -10.007 -13.713 1.00 93.69 214 ASP A C 1
ATOM 1620 O O . ASP A 1 214 ? -3.316 -9.463 -13.366 1.00 93.69 214 ASP A O 1
ATOM 1624 N N . GLY A 1 215 ? -1.965 -11.245 -13.312 1.00 93.31 215 GLY A N 1
ATOM 1625 C CA . GLY A 1 215 ? -2.859 -12.020 -12.446 1.00 93.31 215 GLY A CA 1
ATOM 1626 C C . GLY A 1 215 ? -3.048 -11.383 -11.066 1.00 93.31 215 GLY A C 1
ATOM 1627 O O . GLY A 1 215 ? -4.171 -11.266 -10.583 1.00 93.31 215 GLY A O 1
ATOM 1628 N N . TYR A 1 216 ? -1.970 -10.874 -10.464 1.00 94.06 216 TYR A N 1
ATOM 1629 C CA . TYR A 1 216 ? -2.035 -10.197 -9.167 1.00 94.06 216 TYR A CA 1
ATOM 1630 C C . TYR A 1 216 ? -2.867 -8.910 -9.223 1.00 94.06 216 TYR A C 1
ATOM 1632 O O . TYR A 1 216 ? -3.640 -8.630 -8.303 1.00 94.06 216 TYR A O 1
ATOM 1640 N N . LEU A 1 217 ? -2.745 -8.153 -10.320 1.00 93.25 217 LEU A N 1
ATOM 1641 C CA . LEU A 1 217 ? -3.575 -6.978 -10.588 1.00 93.25 217 LEU A CA 1
ATOM 1642 C C . LEU A 1 217 ? -5.064 -7.341 -10.612 1.00 93.25 217 LEU A C 1
ATOM 1644 O O . LEU A 1 217 ? -5.869 -6.673 -9.964 1.00 93.25 217 LEU A O 1
ATOM 1648 N N . LEU A 1 218 ? -5.433 -8.391 -11.350 1.00 93.69 218 LEU A N 1
ATOM 1649 C CA . LEU A 1 218 ? -6.826 -8.830 -11.471 1.00 93.69 218 LEU A CA 1
ATOM 1650 C C . LEU A 1 218 ? -7.400 -9.280 -10.123 1.00 93.69 218 LEU A C 1
ATOM 1652 O O . LEU A 1 218 ? -8.483 -8.832 -9.751 1.00 93.69 218 LEU A O 1
ATOM 1656 N N . LEU A 1 219 ? -6.653 -10.088 -9.367 1.00 92.06 219 LEU A N 1
ATOM 1657 C CA . LEU A 1 219 ? -7.065 -10.546 -8.036 1.00 92.06 219 LEU A CA 1
ATOM 1658 C C . LEU A 1 219 ? -7.255 -9.383 -7.067 1.00 92.06 219 LEU A C 1
ATOM 1660 O O . LEU A 1 219 ? -8.277 -9.288 -6.395 1.00 92.06 219 LEU A O 1
ATOM 1664 N N . SER A 1 220 ? -6.294 -8.461 -7.033 1.00 92.25 220 SER A N 1
ATOM 1665 C CA . SER A 1 220 ? -6.358 -7.291 -6.159 1.00 92.25 220 SER A CA 1
ATOM 1666 C C . SER A 1 220 ? -7.554 -6.392 -6.510 1.00 92.25 220 SER A C 1
ATOM 1668 O O . SER A 1 220 ? -8.195 -5.852 -5.609 1.00 92.25 220 SER A O 1
ATOM 1670 N N . ARG A 1 221 ? -7.913 -6.254 -7.797 1.00 92.12 221 ARG A N 1
ATOM 1671 C CA . ARG A 1 221 ? -9.132 -5.532 -8.213 1.00 92.12 221 ARG A CA 1
ATOM 1672 C C . ARG A 1 221 ? -10.404 -6.218 -7.734 1.00 92.12 221 ARG A C 1
ATOM 1674 O O . ARG A 1 221 ? -11.275 -5.548 -7.189 1.00 92.12 221 ARG A O 1
ATOM 1681 N N . ALA A 1 222 ? -10.506 -7.531 -7.927 1.00 89.88 222 ALA A N 1
ATOM 1682 C CA . ALA A 1 222 ? -11.658 -8.303 -7.463 1.00 89.88 222 ALA A CA 1
ATOM 1683 C C . ALA A 1 222 ? -11.826 -8.186 -5.938 1.00 89.88 222 ALA A C 1
ATOM 1685 O O . ALA A 1 222 ? -12.936 -8.018 -5.432 1.00 89.88 222 ALA A O 1
ATOM 1686 N N . LEU A 1 223 ? -10.708 -8.180 -5.212 1.00 88.19 223 LEU A N 1
ATOM 1687 C CA . LEU A 1 223 ? -10.679 -7.999 -3.768 1.00 88.19 223 LEU A CA 1
ATOM 1688 C C . LEU A 1 223 ? -11.211 -6.628 -3.340 1.00 88.19 223 LEU A C 1
ATOM 1690 O O . LEU A 1 223 ? -12.077 -6.547 -2.473 1.00 88.19 223 LEU A O 1
ATOM 1694 N N . ALA A 1 224 ? -10.742 -5.550 -3.971 1.00 89.62 224 ALA A N 1
ATOM 1695 C CA . ALA A 1 224 ? -11.223 -4.203 -3.674 1.00 89.62 224 ALA A CA 1
ATOM 1696 C C . ALA A 1 224 ? -12.708 -4.024 -3.989 1.00 89.62 224 ALA A C 1
ATOM 1698 O O . ALA A 1 224 ? -13.415 -3.376 -3.222 1.00 89.62 224 ALA A O 1
ATOM 1699 N N . GLN A 1 225 ? -13.190 -4.619 -5.083 1.00 87.44 225 GLN A N 1
ATOM 1700 C CA . GLN A 1 225 ? -14.611 -4.617 -5.435 1.00 87.44 225 GLN A CA 1
ATOM 1701 C C . GLN A 1 225 ? -15.454 -5.364 -4.402 1.00 87.44 225 GLN A C 1
ATOM 1703 O O . GLN A 1 225 ? -16.538 -4.909 -4.059 1.00 87.44 225 GLN A O 1
ATOM 1708 N N . THR A 1 226 ? -14.949 -6.488 -3.890 1.00 84.19 226 THR A N 1
ATOM 1709 C CA . THR A 1 226 ? -15.646 -7.288 -2.874 1.00 84.19 226 THR A CA 1
ATOM 1710 C C . THR A 1 226 ? -15.713 -6.564 -1.532 1.00 84.19 226 THR A C 1
ATOM 1712 O O . THR A 1 226 ? -16.729 -6.610 -0.847 1.00 84.19 226 THR A O 1
ATOM 1715 N N . LEU A 1 227 ? -14.629 -5.881 -1.165 1.00 82.44 227 LEU A N 1
ATOM 1716 C CA . LEU A 1 227 ? -14.547 -5.093 0.060 1.00 82.44 227 LEU A CA 1
ATOM 1717 C C . LEU A 1 227 ? -15.379 -3.815 0.007 1.00 82.44 227 LEU A C 1
ATOM 1719 O O . LEU A 1 227 ? -15.928 -3.394 1.021 1.00 82.44 227 LEU A O 1
ATOM 1723 N N . SER A 1 228 ? -15.415 -3.164 -1.152 1.00 84.69 228 SER A N 1
ATOM 1724 C CA . SER A 1 228 ? -16.072 -1.872 -1.289 1.00 84.69 228 SER A CA 1
ATOM 1725 C C . SER A 1 228 ? -17.577 -2.027 -1.235 1.00 84.69 228 SER A C 1
ATOM 1727 O O . SER A 1 228 ? -18.157 -2.835 -1.958 1.00 84.69 228 SER A O 1
ATOM 1729 N N . GLU A 1 229 ? -18.240 -1.191 -0.441 1.00 72.31 2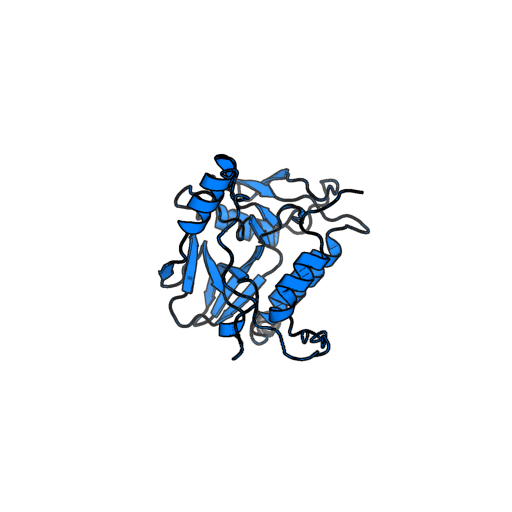29 GLU A N 1
ATOM 1730 C CA . GLU A 1 229 ? -19.691 -1.144 -0.502 1.00 72.31 229 GLU A CA 1
ATOM 1731 C C . GLU A 1 229 ? -20.157 -0.624 -1.879 1.00 72.31 229 GLU A C 1
ATOM 1733 O O . GLU A 1 229 ? -19.863 0.520 -2.246 1.00 72.31 229 GLU A O 1
ATOM 1738 N N . PRO A 1 230 ? -20.957 -1.404 -2.635 1.00 56.91 230 PRO A N 1
ATOM 1739 C CA . PRO A 1 230 ? -21.316 -1.098 -4.025 1.00 56.91 230 PRO A CA 1
ATOM 1740 C C . PRO A 1 230 ? -22.231 0.128 -4.185 1.00 56.91 230 PRO A C 1
ATOM 1742 O O . PRO A 1 230 ? -22.601 0.497 -5.299 1.00 56.91 230 PRO A O 1
ATOM 1745 N N . ARG A 1 231 ? -22.650 0.768 -3.086 1.00 48.22 231 ARG A N 1
ATOM 1746 C CA . ARG A 1 231 ? -23.606 1.883 -3.110 1.00 48.22 231 ARG A CA 1
ATOM 1747 C C . ARG A 1 231 ? -22.970 3.244 -3.384 1.00 48.22 231 ARG A C 1
ATOM 1749 O O . ARG A 1 231 ? -23.681 4.127 -3.854 1.00 48.22 231 ARG A O 1
ATOM 1756 N N . LEU A 1 232 ? -21.671 3.426 -3.138 1.00 48.75 232 LEU A N 1
ATOM 1757 C CA . LEU A 1 232 ? -21.023 4.736 -3.299 1.00 48.75 232 LEU A CA 1
ATOM 1758 C C . LEU A 1 232 ? -20.536 5.016 -4.727 1.00 48.75 232 LEU A C 1
ATOM 1760 O O . LEU A 1 232 ? -20.512 6.177 -5.126 1.00 48.75 232 LEU A O 1
ATOM 1764 N N . GLU A 1 233 ? -20.266 3.988 -5.538 1.00 45.91 233 GLU A N 1
ATOM 1765 C CA . GLU A 1 233 ? -19.823 4.176 -6.932 1.00 45.91 233 GLU A CA 1
ATOM 1766 C C . GLU A 1 233 ? -20.881 4.851 -7.830 1.00 45.91 233 GLU A C 1
ATOM 1768 O O . GLU A 1 233 ? -20.547 5.410 -8.876 1.00 45.91 233 GLU A O 1
ATOM 1773 N N . ARG A 1 234 ? -22.166 4.832 -7.441 1.00 44.69 234 ARG A N 1
ATOM 1774 C CA . ARG A 1 234 ? -23.241 5.490 -8.206 1.00 44.69 234 ARG A CA 1
ATOM 1775 C C . ARG A 1 234 ? -23.259 7.013 -8.063 1.00 44.69 234 ARG A C 1
ATOM 1777 O O . ARG A 1 234 ? -23.596 7.683 -9.034 1.00 44.69 234 ARG A O 1
ATOM 1784 N N . ASN A 1 235 ? -22.863 7.562 -6.914 1.00 43.34 235 ASN A N 1
ATOM 1785 C CA . ASN A 1 235 ? -23.024 8.998 -6.650 1.00 43.34 235 ASN A CA 1
ATOM 1786 C C . ASN A 1 235 ? -21.988 9.877 -7.367 1.00 43.34 235 ASN A C 1
ATOM 1788 O O . ASN A 1 235 ? -22.295 11.022 -7.689 1.00 43.34 235 ASN A O 1
ATOM 1792 N N . ASP A 1 236 ? -20.803 9.354 -7.694 1.00 44.72 236 ASP A N 1
ATOM 1793 C CA . ASP A 1 236 ? -19.784 10.130 -8.420 1.00 44.72 236 ASP A CA 1
ATOM 1794 C C . ASP A 1 236 ? -20.153 10.359 -9.902 1.00 44.72 236 ASP A C 1
ATOM 1796 O O . ASP A 1 236 ? -19.617 11.264 -10.538 1.00 44.72 236 ASP A O 1
ATOM 1800 N N . ARG A 1 237 ? -21.101 9.587 -10.459 1.00 48.12 237 ARG A N 1
ATOM 1801 C CA . ARG A 1 237 ? -21.650 9.823 -11.810 1.00 48.12 237 ARG A CA 1
ATOM 1802 C C . ARG A 1 237 ? -22.841 10.779 -11.834 1.00 48.12 237 ARG A C 1
ATOM 1804 O O . ARG A 1 237 ? -23.093 11.372 -12.875 1.00 48.12 237 ARG A O 1
ATOM 1811 N N . GLU A 1 238 ? -23.554 10.949 -10.723 1.00 43.19 238 GLU A N 1
ATOM 1812 C CA . GLU A 1 238 ? -24.760 11.791 -10.663 1.00 43.19 238 GLU A CA 1
ATOM 1813 C C . GLU A 1 238 ? -24.467 13.258 -10.292 1.00 43.19 238 GLU A C 1
ATOM 1815 O O . GLU A 1 238 ? -25.337 14.111 -10.433 1.00 43.19 238 GLU A O 1
ATOM 1820 N N . LEU A 1 239 ? -23.234 13.589 -9.891 1.00 46.00 239 LEU A N 1
ATOM 1821 C CA . LEU A 1 239 ? -22.816 14.958 -9.543 1.00 46.00 239 LEU A CA 1
ATOM 1822 C C . LEU A 1 239 ? -22.192 15.754 -10.712 1.00 46.00 239 LEU A C 1
ATOM 1824 O O . LEU A 1 239 ? -21.711 16.865 -10.500 1.00 46.00 239 LEU A O 1
ATOM 1828 N N . GLY A 1 240 ? -22.187 15.210 -11.935 1.00 44.31 240 GLY A N 1
ATOM 1829 C CA . GLY A 1 240 ? -21.630 15.868 -13.129 1.00 44.31 240 GLY A CA 1
ATOM 1830 C C . GLY A 1 240 ? -22.613 16.705 -13.960 1.00 44.31 240 GLY A C 1
ATOM 1831 O O . GLY A 1 240 ? -22.159 17.493 -14.785 1.00 44.31 240 GLY A O 1
ATOM 1832 N N . ASP A 1 241 ? -23.926 16.573 -13.734 1.00 46.88 241 ASP A N 1
ATOM 1833 C CA . ASP A 1 241 ? -24.967 17.059 -14.662 1.00 46.88 241 ASP A CA 1
ATOM 1834 C C . ASP A 1 241 ? -25.957 18.079 -14.046 1.00 46.88 241 ASP A C 1
ATOM 1836 O O . ASP A 1 241 ? -27.135 18.118 -14.400 1.00 46.88 241 ASP A O 1
ATOM 1840 N N . GLY A 1 242 ? -25.510 18.959 -13.148 1.00 43.31 242 GLY A N 1
ATOM 1841 C CA . GLY A 1 242 ? -26.314 20.118 -12.724 1.00 43.31 242 GLY A CA 1
ATOM 1842 C C . GLY A 1 242 ? -25.422 21.234 -12.184 1.00 43.31 242 GLY A C 1
ATOM 1843 O O . GLY A 1 242 ? -24.565 20.975 -11.354 1.00 43.31 242 GLY A O 1
ATOM 1844 N N . GLU A 1 243 ? -25.487 22.493 -12.599 1.00 40.38 243 GLU A N 1
ATOM 1845 C CA . GLU A 1 243 ? -26.440 23.232 -13.420 1.00 40.38 243 GLU A CA 1
ATOM 1846 C C . GLU A 1 243 ? -25.639 24.290 -14.205 1.00 40.38 243 GLU A C 1
ATOM 1848 O O . GLU A 1 243 ? -24.871 25.056 -13.618 1.00 40.38 243 GLU A O 1
ATOM 1853 N N . ALA A 1 244 ? -25.822 24.370 -15.524 1.00 42.59 244 ALA A N 1
ATOM 1854 C CA . ALA A 1 244 ? -25.595 25.617 -16.247 1.00 42.59 244 ALA A CA 1
ATOM 1855 C C . ALA A 1 244 ? -26.920 26.384 -16.187 1.00 42.59 244 ALA A C 1
ATOM 1857 O O . ALA A 1 244 ? -27.862 26.043 -16.899 1.00 42.59 244 ALA A O 1
ATOM 1858 N N . GLY A 1 245 ? -27.009 27.328 -15.250 1.00 50.41 245 GLY A N 1
ATOM 1859 C CA . GLY A 1 245 ? -28.168 28.199 -15.084 1.00 50.41 245 GLY A CA 1
ATOM 1860 C C . GLY A 1 245 ? -28.345 29.157 -16.264 1.00 50.41 245 GLY A C 1
ATOM 1861 O O . GLY A 1 245 ? -27.358 29.686 -16.783 1.00 50.41 245 GLY A O 1
ATOM 1862 N N . ASP A 1 246 ? -29.613 29.330 -16.645 1.00 47.91 246 ASP A N 1
ATOM 1863 C CA . ASP A 1 246 ? -30.162 30.387 -17.512 1.00 47.91 246 ASP A CA 1
ATOM 1864 C C . ASP A 1 246 ? -29.845 31.808 -17.004 1.00 47.91 246 ASP A C 1
ATOM 1866 O O . ASP A 1 246 ? -29.853 32.025 -15.766 1.00 47.91 246 ASP A O 1
#

Sequence (246 aa):
MTQLHPSLSVIEDAYANWLGEPREQAMEPESPSGSTHSAEAPSALDQAHAPPSWLADAIRRHVATRPEARTPACGDIALFNPGECASGQNDGLPLLVLLDEQRGHYWSGFLVGAHADYAGSQDLIIESSLLIEHQDPVPMAAMVQTWNRVHLPIDATVPVIHRVTPEAMAAVRALSLSGFDSENSPAPGRMQLRRIAGHTVVTGTPYGKHDPRDGYLLLSRALAQTLSEPRLERNDRELGDGEAGD

Foldseek 3Di:
DDDFPPALVVVCVQCCLLLVPPPPPPCDDDDDDDDDDDDDDDPDPPPPPDPDPVVVVLVVLQVVQWFDWDDDDQQFFFWAFSCVVPPDDGPHDIWTWHWHDDDPQKTKTFTFALGQLLWEQLKFADALVFFPVSGGDRSRRGITNLCQMAMAGHNGTTGTRTGTDPVSSQQSPQSNVVPFDPPFDADGRDWDFDQTPNDTTITHYHADDVRSSVSVVVSSNSSRVSRHDPPPVVVVVVVPDDDPDD

Secondary structure (DSSP, 8-state):
-PPPSS-HHHHHHHHHHHHT-------PPP-------------S-----PPPHHHHHHHHHHHH-PPEEE---TTEEEEE-HHHHSSS---SPPEEEEEEEEETTEEEEEEEES-GGG--TTEEEP-GGGBTT-PPPPTT-SEEEEEEEEEEE--S-EEEEEEB-HHHHHHHHHHHHS----SSPP-TT-EEEEEETTEEEEEE----TT-TTHHHHHHHHHHHHHHS-TTSTTHHHHTSS-----